Protein AF-A0A9E5R4P6-F1 (afdb_monomer_lite)

Foldseek 3Di:
DALLVLLVVLVVLVCLLVDPLPPDDPVCSVVSVVSNVVSVVVNVVSLVVNLVLQLVQEFEEEAEDPQRVLLQCLCCPVVVAAEDALLVLLLVLLVVDDCVLAAQDFDCQVVLVVSQVSVVVVCVVLVNDDFFGQHDDPVLGDRDHDSVSVSVSSVVSCCVGGFSLVSVSVRSSVCSVVCSVVVPRDSHHYYYHYDHDVVVSVSCQVRVCVSPVNYAYEYEDDDDPVQVPPPRHHYHNHSDSVSSVVNVVVSVVVVVD

Secondary structure (DSSP, 8-state):
--HHHHHHHHHHHHHHHS--TTSS-GGGHHHHHHHHHHHHHHHHHHHHHHHHHHHHTEEEEEEESTTHHHHHHHHHHHH--EEE-TTHHHHHHHHHS-HHHHBT-S-THHHHHHHHHHHHHHHHHTT----------GGG---B-SHHHHHHHHHHHHHHHT-THHHHHHHHHHHHHHHHHTT---S-EEEEEE-S-HHHHHHHHHHHTTT-S-EEEEEESS--HHHHTSTT-EEESS--HHHHHHHHHHHHHHTT-

Radius of gyration: 21.28 Å; chains: 1; bounding box: 52×52×60 Å

Structure (mmCIF, N/CA/C/O backbone):
data_AF-A0A9E5R4P6-F1
#
_entry.id   AF-A0A9E5R4P6-F1
#
loop_
_atom_site.group_PDB
_atom_site.id
_atom_site.type_symbol
_atom_site.label_atom_id
_atom_site.label_alt_id
_atom_site.label_comp_id
_atom_site.label_asym_id
_atom_site.label_entity_id
_atom_site.label_seq_id
_atom_site.pdbx_PDB_ins_code
_atom_site.Cartn_x
_atom_site.Cartn_y
_atom_site.Cartn_z
_atom_site.occupancy
_atom_site.B_iso_or_equiv
_atom_site.auth_seq_id
_atom_site.auth_comp_id
_atom_site.auth_asym_id
_atom_site.auth_atom_id
_atom_site.pdbx_PDB_model_num
ATOM 1 N N . MET A 1 1 ? 0.327 -12.902 -17.806 1.00 62.03 1 MET A N 1
ATOM 2 C CA . MET A 1 1 ? 1.582 -13.695 -17.800 1.00 62.03 1 MET A CA 1
ATOM 3 C C . MET A 1 1 ? 1.926 -14.027 -16.340 1.00 62.03 1 MET A C 1
ATOM 5 O O . MET A 1 1 ? 1.405 -13.337 -15.480 1.00 62.03 1 MET A O 1
ATOM 9 N N . SER A 1 2 ? 2.702 -15.065 -15.992 1.00 81.81 2 SER A N 1
ATOM 10 C CA . SER A 1 2 ? 3.045 -15.300 -14.567 1.00 81.81 2 SER A CA 1
ATOM 11 C C . SER A 1 2 ? 4.006 -14.218 -14.041 1.00 81.81 2 SER A C 1
ATOM 13 O O . SER A 1 2 ? 4.792 -13.688 -14.827 1.00 81.81 2 SER A O 1
ATOM 15 N N . LEU A 1 3 ? 3.998 -13.928 -12.727 1.00 85.88 3 LEU A N 1
ATOM 16 C CA . LEU A 1 3 ? 4.944 -12.990 -12.079 1.00 85.88 3 LEU A CA 1
ATOM 17 C C . LEU A 1 3 ? 6.397 -13.252 -12.506 1.00 85.88 3 LEU A C 1
ATOM 19 O O . LEU A 1 3 ? 7.119 -12.330 -12.873 1.00 85.88 3 LEU A O 1
ATOM 23 N N . GLN A 1 4 ? 6.790 -14.527 -12.539 1.00 90.75 4 GLN A N 1
ATOM 24 C CA . GLN A 1 4 ? 8.123 -14.968 -12.947 1.00 90.75 4 GLN A CA 1
ATOM 25 C C . GLN A 1 4 ? 8.483 -14.556 -14.382 1.00 90.75 4 GLN A C 1
ATOM 27 O O . GLN A 1 4 ? 9.595 -14.090 -14.627 1.00 90.75 4 GLN A O 1
ATOM 32 N N . ASN A 1 5 ? 7.552 -14.702 -15.326 1.00 91.88 5 ASN A N 1
ATOM 33 C CA . ASN A 1 5 ? 7.789 -14.362 -16.727 1.00 91.88 5 ASN A CA 1
ATOM 34 C C . ASN A 1 5 ? 7.888 -12.844 -16.920 1.00 91.88 5 ASN A C 1
ATOM 36 O O . ASN A 1 5 ? 8.785 -12.375 -17.619 1.00 91.88 5 ASN A O 1
ATOM 40 N N . VAL A 1 6 ? 7.011 -12.076 -16.261 1.00 92.81 6 VAL A N 1
ATOM 41 C CA . VAL A 1 6 ? 7.059 -10.606 -16.315 1.00 92.81 6 VAL A CA 1
ATOM 42 C C . VAL A 1 6 ? 8.363 -10.095 -15.704 1.00 92.81 6 VAL A C 1
ATOM 44 O O . VAL A 1 6 ? 9.028 -9.250 -16.297 1.00 92.81 6 VAL A O 1
ATOM 47 N N . LEU A 1 7 ? 8.789 -10.650 -14.565 1.00 93.69 7 LEU A N 1
ATOM 48 C CA . LEU A 1 7 ? 10.054 -10.292 -13.921 1.00 93.69 7 LEU A CA 1
ATOM 49 C C . LEU A 1 7 ? 11.270 -10.605 -14.805 1.00 93.69 7 LEU A C 1
ATOM 51 O O . LEU A 1 7 ? 12.195 -9.795 -14.892 1.00 93.69 7 LEU A O 1
ATOM 55 N N . ALA A 1 8 ? 11.284 -11.769 -15.461 1.00 94.38 8 ALA A N 1
ATOM 56 C CA . ALA A 1 8 ? 12.351 -12.135 -16.390 1.00 94.38 8 ALA A CA 1
ATOM 57 C C . ALA A 1 8 ? 12.447 -11.134 -17.553 1.00 94.38 8 ALA A C 1
ATOM 59 O O . ALA A 1 8 ? 13.543 -10.701 -17.913 1.00 94.38 8 ALA A O 1
ATOM 60 N N . GLU A 1 9 ? 11.303 -10.705 -18.083 1.00 94.50 9 GLU A N 1
ATOM 61 C CA . GLU A 1 9 ? 11.234 -9.721 -19.160 1.00 94.50 9 GLU A CA 1
ATOM 62 C C . GLU A 1 9 ? 11.667 -8.317 -18.699 1.00 94.50 9 GLU A C 1
ATOM 64 O O . GLU A 1 9 ? 12.433 -7.650 -19.397 1.00 94.50 9 GLU A O 1
ATOM 69 N N . ILE A 1 10 ? 11.275 -7.891 -17.490 1.00 94.19 10 ILE A N 1
ATOM 70 C CA . ILE A 1 10 ? 11.754 -6.642 -16.868 1.00 94.19 10 ILE A CA 1
ATOM 71 C C . ILE A 1 10 ? 13.283 -6.641 -16.795 1.00 94.19 10 ILE A C 1
ATOM 73 O O . ILE A 1 10 ? 13.921 -5.680 -17.225 1.00 94.19 10 ILE A O 1
ATOM 77 N N . LYS A 1 11 ? 13.887 -7.729 -16.306 1.00 94.56 11 LYS A N 1
ATOM 78 C CA . LYS A 1 11 ? 15.350 -7.859 -16.210 1.00 94.56 11 LYS A CA 1
ATOM 79 C C . LYS A 1 11 ? 16.034 -7.842 -17.571 1.00 94.56 11 LYS A C 1
ATOM 81 O O . LYS A 1 11 ? 17.109 -7.267 -17.695 1.00 94.56 11 LYS A O 1
ATOM 86 N N . ARG A 1 12 ? 15.415 -8.449 -18.587 1.00 95.81 12 ARG A N 1
ATOM 87 C CA . ARG A 1 12 ? 15.932 -8.458 -19.961 1.00 95.81 12 ARG A CA 1
ATOM 88 C C . ARG A 1 12 ? 15.971 -7.054 -20.566 1.00 95.81 12 ARG A C 1
ATOM 90 O O . ARG A 1 12 ? 16.886 -6.748 -21.322 1.00 95.81 12 ARG A O 1
ATOM 97 N N . ILE A 1 13 ? 14.984 -6.214 -20.250 1.00 94.38 13 ILE A N 1
ATOM 98 C CA . ILE A 1 13 ? 14.811 -4.886 -20.860 1.00 94.38 13 ILE A CA 1
ATOM 99 C C . ILE A 1 13 ? 15.531 -3.782 -20.087 1.00 94.38 13 ILE A C 1
ATOM 101 O O . ILE A 1 13 ? 16.003 -2.824 -20.701 1.00 94.38 13 ILE A O 1
ATOM 105 N N . LYS A 1 14 ? 15.654 -3.915 -18.761 1.00 93.56 14 LYS A N 1
ATOM 106 C CA . LYS A 1 14 ? 16.255 -2.906 -17.876 1.00 93.56 14 LYS A CA 1
ATOM 107 C C . LYS A 1 14 ? 17.607 -2.356 -18.379 1.00 93.56 14 LYS A C 1
ATOM 109 O O . LYS A 1 14 ? 17.714 -1.134 -18.454 1.00 93.56 14 LYS A O 1
ATOM 114 N N . PRO A 1 15 ? 18.575 -3.174 -18.849 1.00 94.00 15 PRO A N 1
ATOM 115 C CA . PRO A 1 15 ? 19.848 -2.659 -19.364 1.00 94.00 15 PRO A CA 1
ATOM 116 C C . PRO A 1 15 ? 19.706 -1.720 -20.570 1.00 94.00 15 PRO A C 1
ATOM 118 O O . PRO A 1 15 ? 20.486 -0.786 -20.718 1.00 94.00 15 PRO A O 1
ATOM 121 N N . PHE A 1 16 ? 18.704 -1.936 -21.428 1.00 92.06 16 PHE A N 1
ATOM 122 C CA . PHE A 1 16 ? 18.447 -1.077 -22.589 1.00 92.06 16 PHE A CA 1
ATOM 123 C C . PHE A 1 16 ? 17.726 0.217 -22.200 1.00 92.06 16 PHE A C 1
ATOM 125 O O . PHE A 1 16 ? 17.952 1.263 -22.805 1.00 92.06 16 PHE A O 1
ATOM 132 N N . ALA A 1 17 ? 16.875 0.172 -21.172 1.00 92.56 17 ALA A N 1
ATOM 133 C CA . ALA A 1 17 ? 16.257 1.374 -20.614 1.00 92.56 17 ALA A CA 1
ATOM 134 C C . ALA A 1 17 ? 17.291 2.271 -19.901 1.00 92.56 17 ALA A C 1
ATOM 136 O O . ALA A 1 17 ? 17.168 3.497 -19.919 1.00 92.56 17 ALA A O 1
ATOM 137 N N . GLU A 1 18 ? 18.327 1.663 -19.320 1.00 92.75 18 GLU A N 1
ATOM 138 C CA . GLU A 1 18 ? 19.425 2.335 -18.615 1.00 92.75 18 GLU A CA 1
ATOM 139 C C . GLU A 1 18 ? 20.627 2.657 -19.525 1.00 92.75 18 GLU A C 1
ATOM 141 O O . GLU A 1 18 ? 21.578 3.285 -19.066 1.00 92.75 18 GLU A O 1
ATOM 146 N N . GLU A 1 19 ? 20.572 2.302 -20.819 1.00 89.69 19 GLU A N 1
ATOM 147 C CA . GLU A 1 19 ? 21.656 2.513 -21.792 1.00 89.69 19 GLU A CA 1
ATOM 148 C C . GLU A 1 19 ? 22.129 3.982 -21.788 1.00 89.69 19 GLU A C 1
ATOM 150 O O . GLU A 1 19 ? 21.329 4.921 -21.939 1.00 89.69 19 GLU A O 1
ATOM 155 N N . ASP A 1 20 ? 23.439 4.201 -21.635 1.00 89.12 20 ASP A N 1
ATOM 156 C CA . ASP A 1 20 ? 24.044 5.508 -21.884 1.00 89.12 20 ASP A CA 1
ATOM 157 C C . ASP A 1 20 ? 24.169 5.717 -23.398 1.00 89.12 20 ASP A C 1
ATOM 159 O O . ASP A 1 20 ? 25.027 5.169 -24.089 1.00 89.12 20 ASP A O 1
ATOM 163 N N . VAL A 1 21 ? 23.268 6.531 -23.944 1.00 88.56 21 VAL A N 1
ATOM 164 C CA . VAL A 1 21 ? 23.209 6.794 -25.385 1.00 88.56 21 VAL A CA 1
ATOM 165 C C . VAL A 1 21 ? 24.417 7.590 -25.886 1.00 88.56 21 VAL A C 1
ATOM 167 O O . VAL A 1 21 ? 24.684 7.570 -27.091 1.00 88.56 21 VAL A O 1
ATOM 170 N N . ASN A 1 22 ? 25.152 8.260 -24.993 1.00 88.38 22 ASN A N 1
ATOM 171 C CA . ASN A 1 22 ? 26.322 9.065 -25.338 1.00 88.38 22 ASN A CA 1
ATOM 172 C C . ASN A 1 22 ? 27.617 8.242 -25.338 1.00 88.38 22 ASN A C 1
ATOM 174 O O . ASN A 1 22 ? 28.581 8.634 -25.995 1.00 88.38 22 ASN A O 1
ATOM 178 N N . SER A 1 23 ? 27.638 7.080 -24.680 1.00 82.75 23 SER A N 1
ATOM 179 C CA . SER A 1 23 ? 28.766 6.154 -24.735 1.00 82.75 23 SER A CA 1
ATOM 180 C C . SER A 1 23 ? 28.708 5.326 -26.027 1.00 82.75 23 SER A C 1
ATOM 182 O O . SER A 1 23 ? 28.150 4.230 -26.063 1.00 82.75 23 SER A O 1
ATOM 184 N N . GLY A 1 24 ? 29.227 5.859 -27.135 1.00 82.06 24 GLY A N 1
ATOM 185 C CA . GLY A 1 24 ? 29.389 5.094 -28.377 1.00 82.06 24 GLY A CA 1
ATOM 186 C C . GLY A 1 24 ? 29.466 5.940 -29.651 1.00 82.06 24 GLY A C 1
ATOM 187 O O . GLY A 1 24 ? 29.300 7.158 -29.594 1.00 82.06 24 GLY A O 1
ATOM 188 N N . PRO A 1 25 ? 29.666 5.302 -30.821 1.00 86.50 25 PRO A N 1
ATOM 189 C CA . PRO A 1 25 ? 29.815 5.999 -32.101 1.00 86.50 25 PRO A CA 1
ATOM 190 C C . PRO A 1 25 ? 28.592 6.863 -32.437 1.00 86.50 25 PRO A C 1
ATOM 192 O O . PRO A 1 25 ? 27.454 6.477 -32.133 1.00 86.50 25 PRO A O 1
ATOM 195 N N . VAL A 1 26 ? 28.808 8.026 -33.057 1.00 88.00 26 VAL A N 1
ATOM 196 C CA . VAL A 1 26 ? 27.741 8.989 -33.394 1.00 88.00 26 VAL A CA 1
ATOM 197 C C . VAL A 1 26 ? 26.768 8.393 -34.417 1.00 88.00 26 VAL A C 1
ATOM 199 O O . VAL A 1 26 ? 25.565 8.637 -34.345 1.00 88.00 26 VAL A O 1
ATOM 202 N N . GLU A 1 27 ? 27.256 7.521 -35.297 1.00 89.62 27 GLU A N 1
ATOM 203 C CA . GLU A 1 27 ? 26.505 6.854 -36.366 1.00 89.62 27 GLU A CA 1
ATOM 204 C C . GLU A 1 27 ? 25.349 6.000 -35.828 1.00 89.62 27 GLU A C 1
ATOM 206 O O . GLU A 1 27 ? 24.334 5.817 -36.496 1.00 89.62 27 GLU A O 1
ATOM 211 N N . THR A 1 28 ? 25.474 5.494 -34.599 1.00 88.62 28 THR A N 1
ATOM 212 C CA . THR A 1 28 ? 24.454 4.652 -33.958 1.00 88.62 28 THR A CA 1
ATOM 213 C C . THR A 1 28 ? 23.665 5.382 -32.868 1.00 88.62 28 THR A C 1
ATOM 215 O O . THR A 1 28 ? 22.784 4.782 -32.255 1.00 88.62 28 THR A O 1
ATOM 218 N N . LEU A 1 29 ? 23.901 6.685 -32.654 1.00 89.06 29 LEU A N 1
ATOM 219 C CA . LEU A 1 29 ? 23.249 7.485 -31.608 1.00 89.06 29 LEU A CA 1
ATOM 220 C C . LEU A 1 29 ? 21.718 7.460 -31.705 1.00 89.06 29 LEU A C 1
ATOM 222 O O . LEU A 1 29 ? 21.039 7.217 -30.708 1.00 89.06 29 LEU A O 1
ATOM 226 N N . ASN A 1 30 ? 21.164 7.682 -32.901 1.00 90.81 30 ASN A N 1
ATOM 227 C CA . ASN A 1 30 ? 19.711 7.690 -33.104 1.00 90.81 30 ASN A CA 1
ATOM 228 C C . ASN A 1 30 ? 19.093 6.308 -32.853 1.00 90.81 30 ASN A C 1
ATOM 230 O O . ASN A 1 30 ? 18.025 6.217 -32.250 1.00 90.81 30 ASN A O 1
ATOM 234 N N . ALA A 1 31 ? 19.790 5.235 -33.237 1.00 90.25 31 ALA A N 1
ATOM 235 C CA . ALA A 1 31 ? 19.356 3.873 -32.952 1.00 90.25 31 ALA A CA 1
ATOM 236 C C . ALA A 1 31 ? 19.376 3.581 -31.442 1.00 90.25 31 ALA A C 1
ATOM 238 O O . ALA A 1 31 ? 18.394 3.061 -30.916 1.00 90.25 31 ALA A O 1
ATOM 239 N N . ARG A 1 32 ? 20.442 3.975 -30.725 1.00 91.12 32 ARG A N 1
ATOM 240 C CA . ARG A 1 32 ? 20.526 3.853 -29.256 1.00 91.12 32 ARG A CA 1
ATOM 241 C C . ARG A 1 32 ? 19.404 4.621 -28.558 1.00 91.12 32 ARG A C 1
ATOM 243 O O . ARG A 1 32 ? 18.721 4.067 -27.704 1.00 91.12 32 ARG A O 1
ATOM 250 N N . ARG A 1 33 ? 19.148 5.870 -28.968 1.00 91.81 33 ARG A N 1
ATOM 251 C CA . ARG A 1 33 ? 18.030 6.680 -28.451 1.00 91.81 33 ARG A CA 1
ATOM 252 C C . ARG A 1 33 ? 16.681 6.004 -28.684 1.00 91.81 33 ARG A C 1
ATOM 254 O O . ARG A 1 33 ? 15.910 5.877 -27.740 1.00 91.81 33 ARG A O 1
ATOM 261 N N . GLY A 1 34 ? 16.428 5.523 -29.902 1.00 92.62 34 GLY A N 1
ATOM 262 C CA . GLY A 1 34 ? 15.199 4.800 -30.234 1.00 92.62 34 GLY A CA 1
ATOM 263 C C . GLY A 1 34 ? 14.996 3.559 -29.362 1.00 92.62 34 GLY A C 1
ATOM 264 O O . GLY A 1 34 ? 13.934 3.404 -28.759 1.00 92.62 34 GLY A O 1
ATOM 265 N N . ARG A 1 35 ? 16.033 2.722 -29.215 1.00 92.69 35 ARG A N 1
ATOM 266 C CA . ARG A 1 35 ? 15.994 1.539 -28.337 1.00 92.69 35 ARG A CA 1
ATOM 267 C C . ARG A 1 35 ? 15.737 1.903 -26.882 1.00 92.69 35 ARG A C 1
ATOM 269 O O . ARG A 1 35 ? 14.907 1.254 -26.249 1.00 92.69 35 ARG A O 1
ATOM 276 N N . LYS A 1 36 ? 16.405 2.935 -26.360 1.00 94.12 36 LYS A N 1
ATOM 277 C CA . LYS A 1 36 ? 16.208 3.407 -24.987 1.00 94.12 36 LYS A CA 1
ATOM 278 C C . LYS A 1 36 ? 14.774 3.867 -24.756 1.00 94.12 36 LYS A C 1
ATOM 280 O O . LYS A 1 36 ? 14.131 3.391 -23.827 1.00 94.12 36 LYS A O 1
ATOM 285 N N . THR A 1 37 ? 14.242 4.735 -25.618 1.00 93.75 37 THR A N 1
ATOM 286 C CA . THR A 1 37 ? 12.858 5.222 -25.506 1.00 93.75 37 THR A CA 1
ATOM 287 C C . THR A 1 37 ? 11.853 4.073 -25.579 1.00 93.75 37 THR A C 1
ATOM 289 O O . THR A 1 37 ? 10.971 3.982 -24.728 1.00 93.75 37 THR A O 1
ATOM 292 N N . GLN A 1 38 ? 12.020 3.149 -26.530 1.00 94.69 38 GLN A N 1
ATOM 293 C CA . GLN A 1 38 ? 11.165 1.965 -26.638 1.00 94.69 38 GLN A CA 1
ATOM 294 C C . GLN A 1 38 ? 11.246 1.084 -25.383 1.00 94.69 38 GLN A C 1
ATOM 296 O O . GLN A 1 38 ? 10.222 0.618 -24.887 1.00 94.69 38 GLN A O 1
ATOM 301 N N . SER A 1 39 ? 12.451 0.886 -24.847 1.00 94.75 39 SER A N 1
ATOM 302 C CA . SER A 1 39 ? 12.684 0.074 -23.650 1.00 94.75 39 SER A CA 1
ATOM 303 C C . SER A 1 39 ? 12.090 0.715 -22.399 1.00 94.75 39 SER A C 1
ATOM 305 O O . SER A 1 39 ? 11.538 -0.001 -21.573 1.00 94.75 39 SER A O 1
ATOM 307 N N . ILE A 1 40 ? 12.133 2.047 -22.270 1.00 94.69 40 ILE A N 1
ATOM 308 C CA . ILE A 1 40 ? 11.485 2.786 -21.175 1.00 94.69 40 ILE A CA 1
ATOM 309 C C . ILE A 1 40 ? 9.968 2.569 -21.205 1.00 94.69 40 ILE A C 1
ATOM 311 O O . ILE A 1 40 ? 9.381 2.215 -20.183 1.00 94.69 40 ILE A O 1
ATOM 315 N N . GLU A 1 41 ? 9.328 2.731 -22.364 1.00 94.69 41 GLU A N 1
ATOM 316 C CA . GLU A 1 41 ? 7.879 2.521 -22.493 1.00 94.69 41 GLU A CA 1
ATOM 317 C C . GLU A 1 41 ? 7.489 1.054 -22.265 1.00 94.69 41 GLU A C 1
ATOM 319 O O . GLU A 1 41 ? 6.507 0.756 -21.578 1.00 94.69 41 GLU A O 1
ATOM 324 N N . GLN A 1 42 ? 8.299 0.112 -22.757 1.00 95.31 42 GLN A N 1
ATOM 325 C CA . GLN A 1 42 ? 8.080 -1.309 -22.504 1.00 95.31 42 GLN A CA 1
ATOM 326 C C . GLN A 1 42 ? 8.254 -1.659 -21.018 1.00 95.31 42 GLN A C 1
ATOM 328 O O . GLN A 1 42 ? 7.450 -2.422 -20.480 1.00 95.31 42 GLN A O 1
ATOM 333 N N . LEU A 1 43 ? 9.245 -1.075 -20.336 1.00 94.50 43 LEU A N 1
ATOM 334 C CA . LEU A 1 43 ? 9.464 -1.251 -18.900 1.00 94.50 43 LEU A CA 1
ATOM 335 C C . LEU A 1 43 ? 8.272 -0.725 -18.093 1.00 94.50 43 LEU A C 1
ATOM 337 O O . LEU A 1 43 ? 7.811 -1.419 -17.191 1.00 94.50 43 LEU A O 1
ATOM 341 N N . LYS A 1 44 ? 7.727 0.452 -18.438 1.00 92.88 44 LYS A N 1
ATOM 342 C CA . LYS A 1 44 ? 6.510 0.993 -17.803 1.00 92.88 44 LYS A CA 1
ATOM 343 C C . LYS A 1 44 ? 5.339 0.019 -17.927 1.00 92.88 44 LYS A C 1
ATOM 345 O O . LYS A 1 44 ? 4.700 -0.302 -16.927 1.00 92.88 44 LYS A O 1
ATOM 350 N N . ARG A 1 45 ? 5.093 -0.510 -19.133 1.00 94.00 45 ARG A N 1
ATOM 351 C CA . ARG A 1 45 ? 4.034 -1.506 -19.368 1.00 94.00 45 ARG A CA 1
ATOM 352 C C . ARG A 1 45 ? 4.245 -2.772 -18.536 1.00 94.00 45 ARG A C 1
ATOM 354 O O . ARG A 1 45 ? 3.298 -3.271 -17.938 1.00 94.00 45 ARG A O 1
ATOM 361 N N . LEU A 1 46 ? 5.472 -3.286 -18.488 1.00 95.19 46 LEU A N 1
ATOM 362 C CA . LEU A 1 46 ? 5.790 -4.499 -17.734 1.00 95.19 46 LEU A CA 1
ATOM 363 C C . LEU A 1 46 ? 5.696 -4.292 -16.225 1.00 95.19 46 LEU A C 1
ATOM 365 O O . LEU A 1 46 ? 5.233 -5.192 -15.536 1.00 95.19 46 LEU A O 1
ATOM 369 N N . LYS A 1 47 ? 6.077 -3.120 -15.705 1.00 94.00 47 LYS A N 1
ATOM 370 C CA . LYS A 1 47 ? 5.875 -2.779 -14.290 1.00 94.00 47 LYS A CA 1
ATOM 371 C C . LYS A 1 47 ? 4.391 -2.748 -13.929 1.00 94.00 47 LYS A C 1
ATOM 373 O O . LYS A 1 47 ? 4.024 -3.320 -12.910 1.00 94.00 47 LYS A O 1
ATOM 378 N N . ARG A 1 48 ? 3.537 -2.176 -14.786 1.00 92.44 48 ARG A N 1
ATOM 379 C CA . ARG A 1 48 ? 2.074 -2.228 -14.610 1.00 92.44 48 ARG A CA 1
ATOM 380 C C . ARG A 1 48 ? 1.538 -3.658 -14.624 1.00 92.44 48 ARG A C 1
ATOM 382 O O . ARG A 1 48 ? 0.778 -4.040 -13.740 1.00 92.44 48 ARG A O 1
ATOM 389 N N . GLU A 1 49 ? 1.971 -4.481 -15.580 1.00 93.31 49 GLU A N 1
ATOM 390 C CA . GLU A 1 49 ? 1.577 -5.897 -15.619 1.00 93.31 49 GLU A CA 1
ATOM 391 C C . GLU A 1 49 ? 2.071 -6.649 -14.369 1.00 93.31 49 GLU A C 1
ATOM 393 O O . GLU A 1 49 ? 1.354 -7.470 -13.796 1.00 93.31 49 GLU A O 1
ATOM 398 N N . TYR A 1 50 ? 3.283 -6.352 -13.903 1.00 94.81 50 TYR A N 1
ATOM 399 C CA . TYR A 1 50 ? 3.838 -6.923 -12.681 1.00 94.81 50 TYR A CA 1
ATOM 400 C C . TYR A 1 50 ? 3.022 -6.507 -11.451 1.00 94.81 50 TYR A C 1
ATOM 402 O O . TYR A 1 50 ? 2.662 -7.371 -10.662 1.00 94.81 50 TYR A O 1
ATOM 410 N N . GLN A 1 51 ? 2.659 -5.227 -11.326 1.00 94.00 51 GLN A N 1
ATOM 411 C CA . GLN A 1 51 ? 1.795 -4.699 -10.264 1.00 94.00 51 GLN A CA 1
ATOM 412 C C . GLN A 1 51 ? 0.436 -5.405 -10.227 1.00 94.00 51 GLN A C 1
ATOM 414 O O . GLN A 1 51 ? -0.001 -5.832 -9.160 1.00 94.00 51 GLN A O 1
ATOM 419 N N . GLN A 1 52 ? -0.213 -5.580 -11.382 1.00 91.81 52 GLN A N 1
ATOM 420 C CA . GLN A 1 52 ? -1.496 -6.284 -11.479 1.00 91.81 52 GLN A CA 1
ATOM 421 C C . GLN A 1 52 ? -1.378 -7.743 -11.026 1.00 91.81 52 GLN A C 1
ATOM 423 O O . GLN A 1 52 ? -2.192 -8.216 -10.232 1.00 91.81 52 GLN A O 1
ATOM 428 N N . ASN A 1 53 ? -0.338 -8.453 -11.476 1.00 92.12 53 ASN A N 1
ATOM 429 C CA . ASN A 1 53 ? -0.103 -9.825 -11.026 1.00 92.12 53 ASN A CA 1
ATOM 430 C C . ASN A 1 53 ? 0.278 -9.886 -9.540 1.00 92.12 53 ASN A C 1
ATOM 432 O O . ASN A 1 53 ? -0.079 -10.848 -8.861 1.00 92.12 53 ASN A O 1
ATOM 436 N N . LEU A 1 54 ? 1.002 -8.888 -9.026 1.00 93.69 54 LEU A N 1
ATOM 437 C CA . LEU A 1 54 ? 1.354 -8.802 -7.613 1.00 93.69 54 LEU A CA 1
ATOM 438 C C . LEU A 1 54 ? 0.078 -8.668 -6.779 1.00 93.69 54 LEU A C 1
ATOM 440 O O . LEU A 1 54 ? -0.134 -9.496 -5.901 1.00 93.69 54 LEU A O 1
ATOM 444 N N . MET A 1 55 ? -0.807 -7.732 -7.148 1.00 92.56 55 MET A N 1
ATOM 445 C CA . MET A 1 55 ? -2.111 -7.506 -6.517 1.00 92.56 55 MET A CA 1
ATOM 446 C C . MET A 1 55 ? -2.967 -8.777 -6.456 1.00 92.56 55 MET A C 1
ATOM 448 O O . MET A 1 55 ? -3.456 -9.139 -5.390 1.00 92.56 55 MET A O 1
ATOM 452 N N . GLN A 1 56 ? -3.106 -9.498 -7.573 1.00 90.12 56 GLN A N 1
ATOM 453 C CA . GLN A 1 56 ? -3.899 -10.738 -7.631 1.00 90.12 56 GLN A CA 1
ATOM 454 C C . GLN A 1 56 ? -3.382 -11.838 -6.692 1.00 90.12 56 GLN A C 1
ATOM 456 O O . GLN A 1 56 ? -4.139 -12.704 -6.253 1.00 90.12 56 GLN A O 1
ATOM 461 N N . ASN A 1 57 ? -2.083 -11.824 -6.399 1.00 91.31 57 ASN A N 1
ATOM 462 C CA . ASN A 1 57 ? -1.426 -12.818 -5.558 1.00 91.31 57 ASN A CA 1
ATOM 463 C C . ASN A 1 57 ? -1.215 -12.335 -4.117 1.00 91.31 57 ASN A C 1
ATOM 465 O O . ASN A 1 57 ? -0.675 -13.082 -3.294 1.00 91.31 57 ASN A O 1
ATOM 469 N N . THR A 1 58 ? -1.652 -11.118 -3.796 1.00 95.06 58 THR A N 1
ATOM 470 C CA . THR A 1 58 ? -1.476 -10.520 -2.479 1.00 95.06 58 THR A CA 1
ATOM 471 C C . THR A 1 58 ? -2.320 -11.214 -1.415 1.00 95.06 58 THR A C 1
ATOM 473 O O . THR A 1 58 ? -3.474 -11.591 -1.631 1.00 95.06 58 THR A O 1
ATOM 476 N N . VAL A 1 59 ? -1.720 -11.350 -0.236 1.00 95.88 59 VAL A N 1
ATOM 477 C CA . VAL A 1 59 ? -2.396 -11.644 1.026 1.00 95.88 59 VAL A CA 1
ATOM 478 C C . VAL A 1 59 ? -2.164 -10.447 1.936 1.00 95.88 59 VAL A C 1
ATOM 480 O O . VAL A 1 59 ? -1.016 -10.153 2.269 1.00 95.88 59 VAL A O 1
ATOM 483 N N . PHE A 1 60 ? -3.229 -9.759 2.331 1.00 97.62 60 PHE A N 1
ATOM 484 C CA . PHE A 1 60 ? -3.118 -8.629 3.246 1.00 97.62 60 PHE A CA 1
ATOM 485 C C . PHE A 1 60 ? -3.158 -9.119 4.691 1.00 97.62 60 PHE A C 1
ATOM 487 O O . PHE A 1 60 ? -4.043 -9.878 5.081 1.00 97.62 60 PHE A O 1
ATOM 494 N N . ILE A 1 61 ? -2.195 -8.673 5.490 1.00 97.56 61 ILE A N 1
ATOM 495 C CA . ILE A 1 61 ? -2.111 -8.938 6.923 1.00 97.56 61 ILE A CA 1
ATOM 496 C C . ILE A 1 61 ? -2.197 -7.594 7.633 1.00 97.56 61 ILE A C 1
ATOM 498 O O . ILE A 1 61 ? -1.233 -6.832 7.665 1.00 97.56 61 ILE A O 1
ATOM 502 N N . ILE A 1 62 ? -3.355 -7.285 8.196 1.00 97.44 62 ILE A N 1
ATOM 503 C CA . ILE A 1 62 ? -3.568 -6.060 8.960 1.00 97.44 62 ILE A CA 1
ATOM 504 C C . ILE A 1 62 ? -3.016 -6.298 10.363 1.00 97.44 62 ILE A C 1
ATOM 506 O O . ILE A 1 62 ? -3.530 -7.139 11.096 1.00 97.44 62 ILE A O 1
ATOM 510 N N . SER A 1 63 ? -1.957 -5.584 10.731 1.00 96.44 63 SER A N 1
ATOM 511 C CA . SER A 1 63 ? -1.325 -5.672 12.048 1.00 96.44 63 SER A CA 1
ATOM 512 C C . SER A 1 63 ? -1.750 -4.486 12.907 1.00 96.44 63 SER A C 1
ATOM 514 O O . SER A 1 63 ? -1.565 -3.330 12.525 1.00 96.44 63 SER A O 1
ATOM 516 N N . THR A 1 64 ? -2.319 -4.760 14.079 1.00 95.88 64 THR A N 1
ATOM 517 C CA . THR A 1 64 ? -2.782 -3.726 15.011 1.00 95.88 64 THR A CA 1
ATOM 518 C C . THR A 1 64 ? -2.527 -4.108 16.474 1.00 95.88 64 THR A C 1
ATOM 520 O O . THR A 1 64 ? -2.050 -5.203 16.781 1.00 95.88 64 THR A O 1
ATOM 523 N N . GLY A 1 65 ? -2.816 -3.186 17.392 1.00 93.44 65 GLY A N 1
ATOM 524 C CA . GLY A 1 65 ? -2.497 -3.291 18.815 1.00 93.44 65 GLY A CA 1
ATOM 525 C C . GLY A 1 65 ? -1.141 -2.683 19.183 1.00 93.44 65 GLY A C 1
ATOM 526 O O . GLY A 1 65 ? -0.442 -2.083 18.359 1.00 93.44 65 GLY A O 1
ATOM 527 N N . SER A 1 66 ? -0.774 -2.797 20.461 1.00 93.94 66 SER A N 1
ATOM 528 C CA . SER A 1 66 ? 0.457 -2.198 20.995 1.00 93.94 66 SER A CA 1
ATOM 529 C C . SER A 1 66 ? 1.740 -2.863 20.491 1.00 93.94 66 SER A C 1
ATOM 531 O O . SER A 1 66 ? 2.783 -2.225 20.508 1.00 93.94 66 SER A O 1
ATOM 533 N N . GLY A 1 67 ? 1.679 -4.132 20.074 1.00 93.62 67 GLY A N 1
ATOM 534 C CA . GLY A 1 67 ? 2.826 -4.895 19.563 1.00 93.62 67 GLY A CA 1
ATOM 535 C C . GLY A 1 67 ? 2.915 -4.941 18.034 1.00 93.62 67 GLY A C 1
ATOM 536 O O . GLY A 1 67 ? 3.657 -5.754 17.489 1.00 93.62 67 GLY A O 1
ATOM 537 N N . ARG A 1 68 ? 2.132 -4.121 17.320 1.00 94.56 68 ARG A N 1
ATOM 538 C CA . ARG A 1 68 ? 2.038 -4.158 15.849 1.00 94.56 68 ARG A CA 1
ATOM 539 C C . ARG A 1 68 ? 3.362 -3.871 15.135 1.00 94.56 68 ARG A C 1
ATOM 541 O O . ARG A 1 68 ? 3.630 -4.471 14.094 1.00 94.56 68 ARG A O 1
ATOM 548 N N . ASP A 1 69 ? 4.179 -2.974 15.687 1.00 95.88 69 ASP A N 1
ATOM 549 C CA . ASP A 1 69 ? 5.428 -2.533 15.060 1.00 95.88 69 ASP A CA 1
ATOM 550 C C . ASP A 1 69 ? 6.492 -3.625 15.200 1.00 95.88 69 ASP A C 1
ATOM 552 O O . ASP A 1 69 ? 7.166 -3.963 14.230 1.00 95.88 69 ASP A O 1
ATOM 556 N N . GLU A 1 70 ? 6.556 -4.269 16.370 1.00 95.94 70 GLU A N 1
ATOM 557 C CA . GLU A 1 70 ? 7.387 -5.454 16.596 1.00 95.94 70 GLU A CA 1
ATOM 558 C C . GLU A 1 70 ? 6.939 -6.627 15.717 1.00 95.94 70 GLU A C 1
ATOM 560 O O . GLU A 1 70 ? 7.778 -7.287 15.111 1.00 95.94 70 GLU A O 1
ATOM 565 N N . PHE A 1 71 ? 5.627 -6.859 15.578 1.00 96.38 71 PHE A N 1
ATOM 566 C CA . PHE A 1 71 ? 5.105 -7.886 14.671 1.00 96.38 71 PHE A CA 1
ATOM 567 C C . PHE A 1 71 ? 5.538 -7.618 13.231 1.00 96.38 71 PHE A C 1
ATOM 569 O O . PHE A 1 71 ? 6.035 -8.517 12.559 1.00 96.38 71 PHE A O 1
ATOM 576 N N . THR A 1 72 ? 5.373 -6.376 12.768 1.00 96.31 72 THR A N 1
ATOM 577 C CA . THR A 1 72 ? 5.735 -5.969 11.406 1.00 96.31 72 THR A CA 1
ATOM 578 C C . THR A 1 72 ? 7.225 -6.162 11.170 1.00 96.31 72 THR A C 1
ATOM 580 O O . THR A 1 72 ? 7.606 -6.731 10.152 1.00 96.31 72 THR A O 1
ATOM 583 N N . LYS A 1 73 ? 8.059 -5.761 12.133 1.00 96.81 73 LYS A N 1
ATOM 584 C CA . LYS A 1 73 ? 9.507 -5.956 12.088 1.00 96.81 73 LYS A CA 1
ATOM 585 C C . LYS A 1 73 ? 9.886 -7.438 12.017 1.00 96.81 73 LYS A C 1
ATOM 587 O O . LYS A 1 73 ? 10.607 -7.835 11.111 1.00 96.81 73 LYS A O 1
ATOM 592 N N . THR A 1 74 ? 9.370 -8.269 12.923 1.00 96.00 74 THR A N 1
ATOM 593 C CA . THR A 1 74 ? 9.656 -9.712 12.927 1.00 96.00 74 THR A CA 1
ATOM 594 C C . THR A 1 74 ? 9.169 -10.366 11.626 1.00 96.00 74 THR A C 1
ATOM 596 O O . THR A 1 74 ? 9.883 -11.168 11.032 1.00 96.00 74 THR A O 1
ATOM 599 N N . ALA A 1 75 ? 7.984 -10.001 11.127 1.00 95.06 75 ALA A N 1
ATOM 600 C CA . ALA A 1 75 ? 7.446 -10.502 9.863 1.00 95.06 75 ALA A CA 1
ATOM 601 C C . ALA A 1 75 ? 8.346 -10.169 8.658 1.00 95.06 75 ALA A C 1
ATOM 603 O O . ALA A 1 75 ? 8.573 -11.030 7.804 1.00 95.06 75 ALA A O 1
ATOM 604 N N . THR A 1 76 ? 8.871 -8.945 8.572 1.00 95.00 76 THR A N 1
ATOM 605 C CA . THR A 1 76 ? 9.711 -8.527 7.441 1.00 95.00 76 THR A CA 1
ATOM 606 C C . THR A 1 76 ? 11.147 -9.034 7.541 1.00 95.00 76 THR A C 1
ATOM 608 O O . THR A 1 76 ? 11.679 -9.516 6.542 1.00 95.00 76 THR A O 1
ATOM 611 N N . GLU A 1 77 ? 11.769 -8.968 8.720 1.00 95.25 77 GLU A N 1
ATOM 612 C CA . GLU A 1 77 ? 13.179 -9.328 8.922 1.00 95.25 77 GLU A CA 1
ATOM 613 C C . GLU A 1 77 ? 13.396 -10.847 8.975 1.00 95.25 77 GLU A C 1
ATOM 615 O O . GLU A 1 77 ? 14.309 -11.357 8.328 1.00 95.25 77 GLU A O 1
ATOM 620 N N . GLU A 1 78 ? 12.545 -11.589 9.691 1.00 94.69 78 GLU A N 1
ATOM 621 C CA . GLU A 1 78 ? 12.743 -13.032 9.913 1.00 94.69 78 GLU A CA 1
ATOM 622 C C . GLU A 1 78 ? 12.044 -13.903 8.865 1.00 94.69 78 GLU A C 1
ATOM 624 O O . GLU A 1 78 ? 12.493 -15.014 8.578 1.00 94.69 78 GLU A O 1
ATOM 629 N N . PHE A 1 79 ? 10.935 -13.417 8.300 1.00 93.88 79 PHE A N 1
ATOM 630 C CA . PHE A 1 79 ? 10.097 -14.187 7.374 1.00 93.88 79 PHE A CA 1
ATOM 631 C C . PHE A 1 79 ? 10.027 -13.587 5.965 1.00 93.88 79 PHE A C 1
ATOM 633 O O . PHE A 1 79 ? 9.391 -14.171 5.088 1.00 93.88 79 PHE A O 1
ATOM 640 N N . GLY A 1 80 ? 10.694 -12.454 5.723 1.00 92.19 80 GLY A N 1
ATOM 641 C CA . GLY A 1 80 ? 10.817 -11.858 4.392 1.00 92.19 80 GLY A CA 1
ATOM 642 C C . GLY A 1 80 ? 9.523 -11.261 3.837 1.00 92.19 80 GLY A C 1
ATOM 643 O O . GLY A 1 80 ? 9.434 -11.044 2.628 1.00 92.19 80 GLY A O 1
ATOM 644 N N . LEU A 1 81 ? 8.522 -10.998 4.686 1.00 95.62 81 LEU A N 1
ATOM 645 C CA . LEU A 1 81 ? 7.275 -10.361 4.262 1.00 95.62 81 LEU A CA 1
ATOM 646 C C . LEU A 1 81 ? 7.530 -8.933 3.764 1.00 95.62 81 LEU A C 1
ATOM 648 O O . LEU A 1 81 ? 8.491 -8.266 4.157 1.00 95.62 81 LEU A O 1
ATOM 652 N N . PHE A 1 82 ? 6.636 -8.448 2.907 1.00 97.06 82 PHE A N 1
ATOM 653 C CA . PHE A 1 82 ? 6.583 -7.029 2.580 1.00 97.06 82 PHE A CA 1
ATOM 654 C C . PHE A 1 82 ? 5.774 -6.288 3.642 1.00 97.06 82 PHE A C 1
ATOM 656 O O . PHE A 1 82 ? 4.857 -6.851 4.240 1.00 97.06 82 PHE A O 1
ATOM 663 N N . SER A 1 83 ? 6.083 -5.015 3.856 1.00 97.06 83 SER A N 1
ATOM 664 C CA . SER A 1 83 ? 5.276 -4.131 4.690 1.00 97.06 83 SER A CA 1
ATOM 665 C C . SER A 1 83 ? 5.055 -2.807 3.984 1.00 97.06 83 SER A C 1
ATOM 667 O O . SER A 1 83 ? 5.934 -2.311 3.282 1.00 97.06 83 SER A O 1
ATOM 669 N N . ALA A 1 84 ? 3.873 -2.240 4.176 1.00 96.75 84 ALA A N 1
ATOM 670 C CA . ALA A 1 84 ? 3.535 -0.916 3.689 1.00 96.75 84 ALA A CA 1
ATOM 671 C C . ALA A 1 84 ? 2.763 -0.158 4.767 1.00 96.75 84 ALA A C 1
ATOM 673 O O . ALA A 1 84 ? 2.042 -0.752 5.571 1.00 96.75 84 ALA A O 1
ATOM 674 N N . ASP A 1 85 ? 2.927 1.161 4.770 1.00 94.50 85 ASP A N 1
ATOM 675 C CA . ASP A 1 85 ? 2.155 2.052 5.626 1.00 94.50 85 ASP A CA 1
ATOM 676 C C . ASP A 1 85 ? 0.785 2.328 4.974 1.00 94.50 85 ASP A C 1
ATOM 678 O O . ASP A 1 85 ? 0.735 2.967 3.917 1.00 94.50 85 ASP A O 1
ATOM 682 N N . PRO A 1 86 ? -0.333 1.861 5.560 1.00 94.50 86 PRO A N 1
ATOM 683 C CA . PRO A 1 86 ? -1.661 2.121 5.016 1.00 94.50 86 PRO A CA 1
ATOM 684 C C . PRO A 1 86 ? -2.076 3.598 5.133 1.00 94.50 86 PRO A C 1
ATOM 686 O O . PRO A 1 86 ? -2.937 4.042 4.372 1.00 94.50 86 PRO A O 1
ATOM 689 N N . ASP A 1 87 ? -1.463 4.386 6.025 1.00 94.75 87 ASP A N 1
ATOM 690 C CA . ASP A 1 87 ? -1.734 5.821 6.162 1.00 94.75 87 ASP A CA 1
ATOM 691 C C . ASP A 1 87 ? -0.966 6.675 5.124 1.00 94.75 87 ASP A C 1
ATOM 693 O O . ASP A 1 87 ? -1.242 7.873 4.960 1.00 94.75 87 ASP A O 1
ATOM 697 N N . ALA A 1 88 ? -0.052 6.068 4.351 1.00 94.62 88 ALA A N 1
ATOM 698 C CA . ALA A 1 88 ? 0.734 6.753 3.323 1.00 94.62 88 ALA A CA 1
ATOM 699 C C . ALA A 1 88 ? -0.141 7.385 2.230 1.00 94.62 88 ALA A C 1
ATOM 701 O O . ALA A 1 88 ? 0.180 8.466 1.740 1.00 94.62 88 ALA A O 1
ATOM 702 N N . PHE A 1 89 ? -1.262 6.747 1.879 1.00 95.75 89 PHE A N 1
ATOM 703 C CA . PHE A 1 89 ? -2.206 7.276 0.894 1.00 95.75 89 PHE A CA 1
ATOM 704 C C . PHE A 1 89 ? -2.785 8.632 1.330 1.00 95.75 89 PHE A C 1
ATOM 706 O O . PHE A 1 89 ? -2.718 9.612 0.586 1.00 95.75 89 PHE A O 1
ATOM 713 N N . TYR A 1 90 ? -3.309 8.716 2.557 1.00 95.69 90 TYR A N 1
ATOM 714 C CA . TYR A 1 90 ? -3.900 9.954 3.077 1.00 95.69 90 TYR A CA 1
ATOM 715 C C . TYR A 1 90 ? -2.843 11.028 3.289 1.00 95.69 90 TYR A C 1
ATOM 717 O O . TYR A 1 90 ? -3.080 12.196 2.995 1.00 95.69 90 TYR A O 1
ATOM 725 N N . SER A 1 91 ? -1.667 10.621 3.766 1.00 94.56 91 SER A N 1
ATOM 726 C CA . SER A 1 91 ? -0.540 11.523 3.986 1.00 94.56 91 SER A CA 1
ATOM 727 C C . SER A 1 91 ? -0.033 12.131 2.676 1.00 94.56 91 SER A C 1
ATOM 729 O O . SER A 1 91 ? 0.315 13.309 2.647 1.00 94.56 91 SER A O 1
ATOM 731 N N . ASP A 1 92 ? -0.002 11.358 1.587 1.00 94.94 92 ASP A N 1
ATOM 732 C CA . ASP A 1 92 ? 0.348 11.851 0.252 1.00 94.94 92 ASP A CA 1
ATOM 733 C C . ASP A 1 92 ? -0.678 12.874 -0.255 1.00 94.94 92 ASP A C 1
ATOM 735 O O . ASP A 1 92 ? -0.302 13.967 -0.674 1.00 94.94 92 ASP A O 1
ATOM 739 N N . LEU A 1 93 ? -1.977 12.579 -0.134 1.00 94.50 93 LEU A N 1
ATOM 740 C CA . LEU A 1 93 ? -3.033 13.523 -0.517 1.00 94.50 93 LEU A CA 1
ATOM 741 C C . LEU A 1 93 ? -3.003 14.810 0.311 1.00 94.50 93 LEU A C 1
ATOM 743 O O . LEU A 1 93 ? -3.112 15.901 -0.248 1.00 94.50 93 LEU A O 1
ATOM 747 N N . ALA A 1 94 ? -2.819 14.699 1.628 1.00 93.25 94 ALA A N 1
ATOM 748 C CA . ALA A 1 94 ? -2.740 15.853 2.515 1.00 93.25 94 ALA A CA 1
ATOM 749 C C . ALA A 1 94 ? -1.578 16.783 2.129 1.00 93.25 94 ALA A C 1
ATOM 751 O O . ALA A 1 94 ? -1.759 17.996 2.085 1.00 93.25 94 ALA A O 1
ATOM 752 N N . LYS A 1 95 ? -0.414 16.221 1.768 1.00 94.25 95 LYS A N 1
ATOM 753 C CA . LYS A 1 95 ? 0.776 16.983 1.346 1.00 94.25 95 LYS A CA 1
ATOM 754 C C . LYS A 1 95 ? 0.591 17.752 0.038 1.00 94.25 95 LYS A C 1
ATOM 756 O O . LYS A 1 95 ? 1.286 18.744 -0.173 1.00 94.25 95 LYS A O 1
ATOM 761 N N . ARG A 1 96 ? -0.314 17.313 -0.843 1.00 94.06 96 ARG A N 1
ATOM 762 C CA . ARG A 1 96 ? -0.608 18.006 -2.112 1.00 94.06 96 ARG A CA 1
ATOM 763 C C . ARG A 1 96 ? -1.405 19.295 -1.901 1.00 94.06 96 ARG A C 1
ATOM 765 O O . ARG A 1 96 ? -1.372 20.170 -2.760 1.00 94.06 96 ARG A O 1
ATOM 772 N N . VAL A 1 97 ? -2.083 19.439 -0.759 1.00 91.06 97 VAL A N 1
ATOM 773 C CA . VAL A 1 97 ? -2.895 20.616 -0.429 1.00 91.06 97 VAL A CA 1
ATOM 774 C C . VAL A 1 97 ? -2.085 21.591 0.438 1.00 91.06 97 VAL A C 1
ATOM 776 O O . VAL A 1 97 ? -1.678 21.237 1.542 1.00 91.06 97 VAL A O 1
ATOM 779 N N . PRO A 1 98 ? -1.881 22.848 0.004 1.00 89.25 98 PRO A N 1
ATOM 780 C CA . PRO A 1 98 ? -1.189 23.847 0.816 1.00 89.25 98 PRO A CA 1
ATOM 781 C C . PRO A 1 98 ? -1.891 24.141 2.154 1.00 89.25 98 PRO A C 1
ATOM 783 O O . PRO A 1 98 ? -3.096 24.400 2.178 1.00 89.25 98 PRO A O 1
ATOM 786 N N . GLU A 1 99 ? -1.128 24.219 3.256 1.00 90.19 99 GLU A N 1
ATOM 787 C CA . GLU A 1 99 ? -1.654 24.519 4.606 1.00 90.19 99 GLU A CA 1
ATOM 788 C C . GLU A 1 99 ? -2.489 25.805 4.663 1.00 90.19 99 GLU A C 1
ATOM 790 O O . GLU A 1 99 ? -3.483 25.881 5.386 1.00 90.19 99 GLU A O 1
ATOM 795 N N . SER A 1 100 ? -2.123 26.814 3.868 1.00 87.50 100 SER A N 1
ATOM 796 C CA . SER A 1 100 ? -2.827 28.100 3.787 1.00 87.50 100 SER A CA 1
ATOM 797 C C . SER A 1 100 ? -4.277 27.980 3.312 1.00 87.50 100 SER A C 1
ATOM 799 O O . SER A 1 100 ? -5.055 28.929 3.460 1.00 87.50 100 SER A O 1
ATOM 801 N N . LEU A 1 101 ? -4.664 26.840 2.732 1.00 85.25 101 LEU A N 1
ATOM 802 C CA . LEU A 1 101 ? -6.028 26.593 2.289 1.00 85.25 101 LEU A CA 1
ATOM 803 C C . LEU A 1 101 ? -6.942 26.149 3.430 1.00 85.25 101 LEU A C 1
ATOM 805 O O . LEU A 1 101 ? -8.087 26.592 3.420 1.00 85.25 101 LEU A O 1
ATOM 809 N N . TYR A 1 102 ? -6.457 25.371 4.408 1.00 86.00 102 TYR A N 1
ATOM 810 C CA . TYR A 1 102 ? -7.284 24.804 5.489 1.00 86.00 102 TYR A CA 1
ATOM 811 C C . TYR A 1 102 ? -6.995 25.350 6.887 1.00 86.00 102 TYR A C 1
ATOM 813 O O . TYR A 1 102 ? -7.903 25.401 7.715 1.00 86.00 102 TYR A O 1
ATOM 821 N N . LYS A 1 103 ? -5.756 25.751 7.176 1.00 86.62 103 LYS A N 1
ATOM 822 C CA . LYS A 1 103 ? -5.334 26.058 8.543 1.00 86.62 103 LYS A CA 1
ATOM 823 C C . LYS A 1 103 ? -6.055 27.289 9.093 1.00 86.62 103 LYS A C 1
ATOM 825 O O . LYS A 1 103 ? -5.970 28.373 8.517 1.00 86.62 103 LYS A O 1
ATOM 830 N N . GLY A 1 104 ? -6.756 27.115 10.211 1.00 74.12 104 GLY A N 1
ATOM 831 C CA . GLY A 1 104 ? -7.482 28.171 10.916 1.00 74.12 104 GLY A CA 1
ATOM 832 C C . GLY A 1 104 ? -8.748 28.670 10.211 1.00 74.12 104 GLY A C 1
ATOM 833 O O . GLY A 1 104 ? -9.309 29.670 10.652 1.00 74.12 104 GLY A O 1
ATOM 834 N N . LYS A 1 105 ? -9.205 28.009 9.137 1.00 73.88 105 LYS A N 1
ATOM 835 C CA . LYS A 1 105 ? -10.420 28.402 8.408 1.00 73.88 105 LYS A CA 1
ATOM 836 C C . LYS A 1 105 ? -11.624 27.556 8.814 1.00 73.88 105 LYS A C 1
ATOM 838 O O . LYS A 1 105 ? -11.516 26.342 8.981 1.00 73.88 105 LYS A O 1
ATOM 843 N N . GLU A 1 106 ? -12.780 28.205 8.921 1.00 61.22 106 GLU A N 1
ATOM 844 C CA . GLU A 1 106 ? -14.087 27.550 9.007 1.00 61.22 106 GLU A CA 1
ATOM 845 C C . GLU A 1 106 ? -14.658 27.348 7.594 1.00 61.22 106 GLU A C 1
ATOM 847 O O . GLU A 1 106 ? -14.484 28.198 6.722 1.00 61.22 106 GLU A O 1
ATOM 852 N N . GLY A 1 107 ? -15.331 26.219 7.348 1.00 63.50 107 GLY A N 1
ATOM 853 C CA . GLY A 1 107 ? -15.933 25.922 6.042 1.00 63.50 107 GLY A CA 1
ATOM 854 C C . GLY A 1 107 ? -14.931 25.386 5.015 1.00 63.50 107 GLY A C 1
ATOM 855 O O . GLY A 1 107 ? -14.548 26.060 4.065 1.00 63.50 107 GLY A O 1
ATOM 856 N N . VAL A 1 108 ? -14.534 24.122 5.168 1.00 67.56 108 VAL A N 1
ATOM 857 C CA . VAL A 1 108 ? -13.605 23.424 4.259 1.00 67.56 108 VAL A CA 1
ATOM 858 C C . VAL A 1 108 ? -14.243 22.932 2.949 1.00 67.56 108 VAL A C 1
ATOM 860 O O . VAL A 1 108 ? -13.647 22.120 2.248 1.00 67.56 108 VAL A O 1
ATOM 863 N N . SER A 1 109 ? -15.423 23.433 2.561 1.00 74.06 109 SER A N 1
ATOM 864 C CA . SER A 1 109 ? -16.124 22.998 1.338 1.00 74.06 109 SER A CA 1
ATOM 865 C C . SER A 1 109 ? -15.264 23.161 0.084 1.00 74.06 109 SER A C 1
ATOM 867 O O . SER A 1 109 ? -15.104 22.220 -0.687 1.00 74.06 109 SER A O 1
ATOM 869 N N . ASN A 1 110 ? -14.620 24.320 -0.071 1.00 79.38 110 ASN A N 1
ATOM 870 C CA . ASN A 1 110 ? -13.787 24.625 -1.240 1.00 79.38 110 ASN A CA 1
ATOM 871 C C . ASN A 1 110 ? -12.525 23.748 -1.293 1.00 79.38 110 ASN A C 1
ATOM 873 O O . ASN A 1 110 ? -11.926 23.560 -2.347 1.00 79.38 110 ASN A O 1
ATOM 877 N N . ILE A 1 111 ? -12.115 23.190 -0.152 1.00 85.75 111 ILE A N 1
ATOM 878 C CA . ILE A 1 111 ? -10.951 22.308 -0.060 1.00 85.75 111 ILE A CA 1
ATOM 879 C C . ILE A 1 111 ? -11.294 20.920 -0.578 1.00 85.75 111 ILE A C 1
ATOM 881 O O . ILE A 1 111 ? -10.429 20.273 -1.153 1.00 85.75 111 ILE A O 1
ATOM 885 N N . PHE A 1 112 ? -12.547 20.480 -0.447 1.00 87.56 112 PHE A N 1
ATOM 886 C CA . PHE A 1 112 ? -12.989 19.208 -1.014 1.00 87.56 112 PHE A CA 1
ATOM 887 C C . PHE A 1 112 ? -12.950 19.216 -2.547 1.00 87.56 112 PHE A C 1
ATOM 889 O O . PHE A 1 112 ? -12.650 18.183 -3.133 1.00 87.56 112 PHE A O 1
ATOM 896 N N . GLU A 1 113 ? -13.158 20.364 -3.200 1.00 85.00 113 GLU A N 1
ATOM 897 C CA . GLU A 1 113 ? -12.967 20.485 -4.654 1.00 85.00 113 GLU A CA 1
ATOM 898 C C . GLU A 1 113 ? -11.493 20.325 -5.051 1.00 85.00 113 GLU A C 1
ATOM 900 O O . GLU A 1 113 ? -11.172 19.581 -5.977 1.00 85.00 113 GLU A O 1
ATOM 905 N N . VAL A 1 114 ? -10.584 20.992 -4.331 1.00 89.06 114 VAL A N 1
ATOM 906 C CA . VAL A 1 114 ? -9.131 20.886 -4.560 1.00 89.06 114 VAL A CA 1
ATOM 907 C C . VAL A 1 114 ? -8.643 19.464 -4.281 1.00 89.06 114 VAL A C 1
ATOM 909 O O . VAL A 1 114 ? -7.934 18.871 -5.091 1.00 89.06 114 VAL A O 1
ATOM 912 N N . LEU A 1 115 ? -9.074 18.892 -3.158 1.00 91.19 115 LEU A N 1
ATOM 913 C CA . LEU A 1 115 ? -8.790 17.517 -2.773 1.00 91.19 115 LEU A CA 1
ATOM 914 C C . LEU A 1 115 ? -9.347 16.527 -3.796 1.00 91.19 115 LEU A C 1
ATOM 916 O O . LEU A 1 115 ? -8.666 15.561 -4.107 1.00 91.19 115 LEU A O 1
ATOM 920 N N . GLY A 1 116 ? -10.536 16.775 -4.350 1.00 91.75 116 GLY A N 1
ATOM 921 C CA . GLY A 1 116 ? -11.136 15.951 -5.397 1.00 91.75 116 GLY A CA 1
ATOM 922 C C . GLY A 1 116 ? -10.274 15.870 -6.658 1.00 91.75 116 GLY A C 1
ATOM 923 O O . GLY A 1 116 ? -10.127 14.786 -7.211 1.00 91.75 116 GLY A O 1
ATOM 924 N N . ARG A 1 117 ? -9.631 16.975 -7.062 1.00 92.31 117 ARG A N 1
ATOM 925 C CA . ARG A 1 117 ? -8.680 16.986 -8.192 1.00 92.31 117 ARG A CA 1
ATOM 926 C C . ARG A 1 117 ? -7.404 16.212 -7.875 1.00 92.31 117 ARG A C 1
ATOM 928 O O . ARG A 1 117 ? -6.981 15.377 -8.659 1.00 92.31 117 ARG A O 1
ATOM 935 N N . HIS A 1 118 ? -6.818 16.431 -6.698 1.00 94.69 118 HIS A N 1
ATOM 936 C CA . HIS A 1 118 ? -5.633 15.668 -6.288 1.00 94.69 118 HIS A CA 1
ATOM 937 C C . HIS A 1 118 ? -5.923 14.181 -6.094 1.00 94.69 118 HIS A C 1
ATOM 939 O O . HIS A 1 118 ? -5.051 13.350 -6.332 1.00 94.69 118 HIS A O 1
ATOM 945 N N . LEU A 1 119 ? -7.140 13.850 -5.665 1.00 94.94 119 LEU A N 1
ATOM 946 C CA . LEU A 1 119 ? -7.634 12.488 -5.597 1.00 94.94 119 LEU A CA 1
ATOM 947 C C . LEU A 1 119 ? -7.753 11.885 -6.998 1.00 94.94 119 LEU A C 1
ATOM 949 O O . LEU A 1 119 ? -7.340 10.750 -7.174 1.00 94.94 119 LEU A O 1
ATOM 953 N N . GLU A 1 120 ? -8.258 12.623 -7.985 1.00 94.25 120 GLU A N 1
ATOM 954 C CA . GLU A 1 120 ? -8.319 12.173 -9.382 1.00 94.25 120 GLU A CA 1
ATOM 955 C C . GLU A 1 120 ? -6.932 11.874 -9.951 1.00 94.25 120 GLU A C 1
ATOM 957 O O . GLU A 1 120 ? -6.697 10.755 -10.411 1.00 94.25 120 GLU A O 1
ATOM 962 N N . ASP A 1 121 ? -5.985 12.804 -9.803 1.00 94.38 121 ASP A N 1
ATOM 963 C CA . ASP A 1 121 ? -4.584 12.575 -10.175 1.00 94.38 121 ASP A CA 1
ATOM 964 C C . ASP A 1 121 ? -4.043 11.311 -9.488 1.00 94.38 121 ASP A C 1
ATOM 966 O O . ASP A 1 121 ? -3.386 10.471 -10.106 1.00 94.38 121 ASP A O 1
ATOM 970 N N . LYS A 1 122 ? -4.365 11.140 -8.200 1.00 94.94 122 LYS A N 1
ATOM 971 C CA . LYS A 1 122 ? -3.915 9.994 -7.414 1.00 94.94 122 LYS A CA 1
ATOM 972 C C . LYS A 1 122 ? -4.536 8.675 -7.869 1.00 94.94 122 LYS A C 1
ATOM 974 O O . LYS A 1 122 ? -3.850 7.658 -7.883 1.00 94.94 122 LYS A O 1
ATOM 979 N N . MET A 1 123 ? -5.811 8.668 -8.237 1.00 94.56 123 MET A N 1
ATOM 980 C CA . MET A 1 123 ? -6.485 7.479 -8.759 1.00 94.56 123 MET A CA 1
ATOM 981 C C . MET A 1 123 ? -5.902 7.085 -10.116 1.00 94.56 123 MET A C 1
ATOM 983 O O . MET A 1 123 ? -5.632 5.905 -10.331 1.00 94.56 123 MET A O 1
ATOM 987 N N . MET A 1 124 ? -5.580 8.059 -10.976 1.00 92.69 124 MET A N 1
ATOM 988 C CA . MET A 1 124 ? -4.864 7.807 -12.231 1.00 92.69 124 MET A CA 1
ATOM 989 C C . MET A 1 124 ? -3.456 7.240 -12.000 1.00 92.69 124 MET A C 1
ATOM 991 O O . MET A 1 124 ? -3.061 6.304 -12.691 1.00 92.69 124 MET A O 1
ATOM 995 N N . GLU A 1 125 ? -2.705 7.747 -11.014 1.00 91.81 125 GLU A N 1
ATOM 996 C CA . GLU A 1 125 ? -1.403 7.176 -10.617 1.00 91.81 125 GLU A CA 1
ATOM 997 C C . GLU A 1 125 ? -1.512 5.708 -10.175 1.00 91.81 125 GLU A C 1
ATOM 999 O O . GLU A 1 125 ? -0.575 4.931 -10.359 1.00 91.81 125 GLU A O 1
ATOM 1004 N N . LEU A 1 126 ? -2.648 5.332 -9.584 1.00 92.06 126 LEU A N 1
ATOM 1005 C CA . LEU A 1 126 ? -2.945 3.972 -9.137 1.00 92.06 126 LEU A CA 1
ATOM 1006 C C . LEU A 1 126 ? -3.581 3.094 -10.225 1.00 92.06 126 LEU A C 1
ATOM 1008 O O . LEU A 1 126 ? -3.902 1.939 -9.944 1.00 92.06 126 LEU A O 1
ATOM 1012 N N . ASP A 1 127 ? -3.734 3.618 -11.446 1.00 89.56 127 ASP A N 1
ATOM 1013 C CA . ASP A 1 127 ? -4.455 2.997 -12.561 1.00 89.56 127 ASP A CA 1
ATOM 1014 C C . ASP A 1 127 ? -5.915 2.602 -12.182 1.00 89.56 127 ASP A C 1
ATOM 1016 O O . ASP A 1 127 ? -6.455 1.602 -12.664 1.00 89.56 127 ASP A O 1
ATOM 1020 N N . ILE A 1 128 ? -6.570 3.393 -11.317 1.00 90.38 128 ILE A N 1
ATOM 1021 C CA . ILE A 1 128 ? -7.982 3.254 -10.915 1.00 90.38 128 ILE A CA 1
ATOM 1022 C C . ILE A 1 128 ? -8.835 4.208 -11.758 1.00 90.38 128 ILE A C 1
ATOM 1024 O O . ILE A 1 128 ? -8.726 5.426 -11.636 1.00 90.38 128 ILE A O 1
ATOM 1028 N N . ASN A 1 129 ? -9.716 3.649 -12.590 1.00 86.81 129 ASN A N 1
ATOM 1029 C CA . ASN A 1 129 ? -10.548 4.433 -13.514 1.00 86.81 129 ASN A CA 1
ATOM 1030 C C . ASN A 1 129 ? -11.961 4.716 -12.986 1.00 86.81 129 ASN A C 1
ATOM 1032 O O . ASN A 1 129 ? -12.636 5.606 -13.493 1.00 86.81 129 ASN A O 1
ATOM 1036 N N . GLU A 1 130 ? -12.419 3.956 -11.990 1.00 87.00 130 GLU A N 1
ATOM 1037 C CA . GLU A 1 130 ? -13.774 4.051 -11.451 1.00 87.00 130 GLU A CA 1
ATOM 1038 C C . GLU A 1 130 ? -13.714 4.123 -9.929 1.00 87.00 130 GLU A C 1
ATOM 1040 O O . GLU A 1 130 ? -13.199 3.224 -9.266 1.00 87.00 130 GLU A O 1
ATOM 1045 N N . TYR A 1 131 ? -14.228 5.217 -9.377 1.00 90.56 131 TYR A N 1
ATOM 1046 C CA . TYR A 1 131 ? -14.352 5.439 -7.944 1.00 90.56 131 TYR A CA 1
ATOM 1047 C C . TYR A 1 131 ? -15.440 6.485 -7.689 1.00 90.56 131 TYR A C 1
ATOM 1049 O O . TYR A 1 131 ? -15.805 7.267 -8.570 1.00 90.56 131 TYR A O 1
ATOM 1057 N N . ASN A 1 132 ? -15.970 6.510 -6.469 1.00 88.94 132 ASN A N 1
ATOM 1058 C CA . ASN A 1 132 ? -16.961 7.511 -6.094 1.00 88.94 132 ASN A CA 1
ATOM 1059 C C . ASN A 1 132 ? -16.312 8.892 -5.989 1.00 88.94 132 ASN A C 1
ATOM 1061 O O . ASN A 1 132 ? -15.273 9.056 -5.347 1.00 88.94 132 ASN A O 1
ATOM 1065 N N . GLN A 1 133 ? -16.960 9.907 -6.557 1.00 87.81 133 GLN A N 1
ATOM 1066 C CA . GLN A 1 133 ? -16.511 11.282 -6.386 1.00 87.81 133 GLN A CA 1
ATOM 1067 C C . GLN A 1 133 ? -16.548 11.668 -4.903 1.00 87.81 133 GLN A C 1
ATOM 1069 O O . GLN A 1 133 ? -17.503 11.369 -4.182 1.00 87.81 133 GLN A O 1
ATOM 1074 N N . LEU A 1 134 ? -15.510 12.370 -4.452 1.00 90.56 134 LEU A N 1
ATOM 1075 C CA . LEU A 1 134 ? -15.474 12.903 -3.101 1.00 90.56 134 LEU A CA 1
ATOM 1076 C C . LEU A 1 134 ? -16.415 14.106 -2.992 1.00 90.56 134 LEU A C 1
ATOM 1078 O O . LEU A 1 134 ? -16.178 15.146 -3.606 1.00 90.56 134 LEU A O 1
ATOM 1082 N N . ILE A 1 135 ? -17.470 13.973 -2.189 1.00 89.19 135 ILE A N 1
ATOM 1083 C CA . ILE A 1 135 ? -18.470 15.025 -1.992 1.00 89.19 135 ILE A CA 1
ATOM 1084 C C . ILE A 1 135 ? -18.344 15.585 -0.574 1.00 89.19 135 ILE A C 1
ATOM 1086 O O . ILE A 1 135 ? -18.194 14.847 0.407 1.00 89.19 135 ILE A O 1
ATOM 1090 N N . PHE A 1 136 ? -18.410 16.911 -0.454 1.00 89.00 136 PHE A N 1
ATOM 1091 C CA . PHE A 1 136 ? -18.480 17.569 0.845 1.00 89.00 136 PHE A CA 1
ATOM 1092 C C . PHE A 1 136 ? -19.822 17.276 1.532 1.00 89.00 136 PHE A C 1
ATOM 1094 O O . PHE A 1 136 ? -20.889 17.377 0.929 1.00 89.00 136 PHE A O 1
ATOM 1101 N N . LYS A 1 137 ? -19.770 16.959 2.826 1.00 88.88 137 LYS A N 1
ATOM 1102 C CA . LYS A 1 137 ? -20.936 16.775 3.694 1.00 88.88 137 LYS A CA 1
ATOM 1103 C C . LYS A 1 137 ? -20.784 17.671 4.915 1.00 88.88 137 LYS A C 1
ATOM 1105 O O . LYS A 1 137 ? -19.670 17.891 5.379 1.00 88.88 137 LYS A O 1
ATOM 1110 N N . ALA A 1 138 ? -21.901 18.142 5.469 1.00 86.88 138 ALA A N 1
ATOM 1111 C CA . ALA A 1 138 ? -21.899 19.047 6.624 1.00 86.88 138 ALA A CA 1
ATOM 1112 C C . ALA A 1 138 ? -21.161 18.471 7.849 1.00 86.88 138 ALA A C 1
ATOM 1114 O O . ALA A 1 138 ? -20.553 19.218 8.602 1.00 86.88 138 ALA A O 1
ATOM 1115 N N . GLU A 1 139 ? -21.141 17.145 8.011 1.00 87.12 139 GLU A N 1
ATOM 1116 C CA . GLU A 1 139 ? -20.382 16.449 9.064 1.00 87.12 139 GLU A CA 1
ATOM 1117 C C . GLU A 1 139 ? -18.856 16.647 8.977 1.00 87.12 139 GLU A C 1
ATOM 1119 O O . GLU A 1 139 ? -18.150 16.454 9.963 1.00 87.12 139 GLU A O 1
ATOM 1124 N N . TYR A 1 140 ? -18.338 17.057 7.816 1.00 87.06 140 TYR A N 1
ATOM 1125 C CA . TYR A 1 140 ? -16.924 17.375 7.608 1.00 87.06 140 TYR A CA 1
ATOM 1126 C C . TYR A 1 140 ? -16.595 18.845 7.901 1.00 87.06 140 TYR A C 1
ATOM 1128 O O . TYR A 1 140 ? -15.428 19.234 7.833 1.00 87.06 140 TYR A O 1
ATOM 1136 N N . ALA A 1 141 ? -17.598 19.673 8.217 1.00 84.19 141 ALA A N 1
ATOM 1137 C CA . ALA A 1 141 ? -17.407 21.069 8.583 1.00 84.19 141 ALA A CA 1
ATOM 1138 C C . ALA A 1 141 ? -16.812 21.165 9.994 1.00 84.19 141 ALA A C 1
ATOM 1140 O O . ALA A 1 141 ? -17.527 21.246 10.990 1.00 84.19 141 ALA A O 1
ATOM 1141 N N . LYS A 1 142 ? -15.483 21.157 10.075 1.00 83.25 142 LYS A N 1
ATOM 1142 C CA . LYS A 1 142 ? -14.735 21.387 11.312 1.00 83.25 142 LYS A CA 1
ATOM 1143 C C . LYS A 1 142 ? -13.607 22.380 11.066 1.00 83.25 142 LYS A C 1
ATOM 1145 O O . LYS A 1 142 ? -13.082 22.457 9.955 1.00 83.25 142 LYS A O 1
ATOM 1150 N N . GLN A 1 143 ? -13.239 23.123 12.103 1.00 85.75 143 GLN A N 1
ATOM 1151 C CA . GLN A 1 143 ? -12.027 23.931 12.079 1.00 85.75 143 GLN A CA 1
ATOM 1152 C C . GLN A 1 143 ? -10.813 22.999 12.050 1.00 85.75 143 GLN A C 1
ATOM 1154 O O . GLN A 1 143 ? -10.779 22.006 12.777 1.00 85.75 143 GLN A O 1
ATOM 1159 N N . ILE A 1 144 ? -9.844 23.304 11.187 1.00 88.38 144 ILE A N 1
ATOM 1160 C CA . ILE A 1 144 ? -8.633 22.501 11.016 1.00 88.38 144 ILE A CA 1
ATOM 1161 C C . ILE A 1 144 ? -7.432 23.344 11.408 1.00 88.38 144 ILE A C 1
ATOM 1163 O O . ILE A 1 144 ? -7.166 24.383 10.805 1.00 88.38 144 ILE A O 1
ATOM 1167 N N . ASN A 1 145 ? -6.693 22.891 12.409 1.00 88.69 145 ASN A N 1
ATOM 1168 C CA . ASN A 1 145 ? -5.575 23.623 12.992 1.00 88.69 145 ASN A CA 1
ATOM 1169 C C . ASN A 1 145 ? -4.219 23.003 12.642 1.00 88.69 145 ASN A C 1
ATOM 1171 O O . ASN A 1 145 ? -3.194 23.684 12.733 1.00 88.69 145 ASN A O 1
ATOM 1175 N N . SER A 1 146 ? -4.202 21.742 12.204 1.00 91.00 146 SER A N 1
ATOM 1176 C CA . SER A 1 146 ? -2.973 21.022 11.874 1.00 91.00 146 SER A CA 1
ATOM 1177 C C . SER A 1 146 ? -3.102 20.137 10.631 1.00 91.00 146 SER A C 1
ATOM 1179 O O . SER A 1 146 ? -4.201 19.854 10.147 1.00 91.00 146 SER A O 1
ATOM 1181 N N . VAL A 1 147 ? -1.953 19.706 10.101 1.00 90.75 147 VAL A N 1
ATOM 1182 C CA . VAL A 1 147 ? -1.881 18.750 8.985 1.00 90.75 147 VAL A CA 1
ATOM 1183 C C . VAL A 1 147 ? -2.468 17.406 9.416 1.00 90.75 147 VAL A C 1
ATOM 1185 O O . VAL A 1 147 ? -3.180 16.777 8.650 1.00 90.75 147 VAL A O 1
ATOM 1188 N N . GLU A 1 148 ? -2.236 16.981 10.655 1.00 91.94 148 GLU A N 1
ATOM 1189 C CA . GLU A 1 148 ? -2.751 15.724 11.199 1.00 91.94 148 GLU A CA 1
ATOM 1190 C C . GLU A 1 148 ? -4.283 15.738 11.262 1.00 91.94 148 GLU A C 1
ATOM 1192 O O . GLU A 1 148 ? -4.923 14.788 10.815 1.00 91.94 148 GLU A O 1
ATOM 1197 N N . GLU A 1 149 ? -4.891 16.829 11.740 1.00 90.94 149 GLU A N 1
ATOM 1198 C CA . GLU A 1 149 ? -6.353 16.985 11.754 1.00 90.94 149 GLU A CA 1
ATOM 1199 C C . GLU A 1 149 ? -6.955 16.959 10.342 1.00 90.94 149 GLU A C 1
ATOM 1201 O O . GLU A 1 149 ? -8.055 16.419 10.143 1.00 90.94 149 GLU A O 1
ATOM 1206 N N . PHE A 1 150 ? -6.227 17.525 9.371 1.00 91.62 150 PHE A N 1
ATOM 1207 C CA . PHE A 1 150 ? -6.591 17.497 7.959 1.00 91.62 150 PHE A CA 1
ATOM 1208 C C . PHE A 1 150 ? -6.484 16.086 7.376 1.00 91.62 150 PHE A C 1
ATOM 1210 O O . PHE A 1 150 ? -7.443 15.600 6.783 1.00 91.62 150 PHE A O 1
ATOM 1217 N N . THR A 1 151 ? -5.376 15.384 7.613 1.00 93.69 151 THR A N 1
ATOM 1218 C CA . THR A 1 151 ? -5.176 13.993 7.186 1.00 93.69 151 THR A CA 1
ATOM 1219 C C . THR A 1 151 ? -6.256 13.082 7.763 1.00 93.69 151 THR A C 1
ATOM 1221 O O . THR A 1 151 ? -6.822 12.271 7.037 1.00 93.69 151 THR A O 1
ATOM 1224 N N . GLN A 1 152 ? -6.623 13.258 9.037 1.00 92.44 152 GLN A N 1
ATOM 1225 C CA . GLN A 1 152 ? -7.722 12.511 9.657 1.00 92.44 152 GLN A CA 1
ATOM 1226 C C . GLN A 1 152 ? -9.083 12.834 9.025 1.00 92.44 152 GLN A C 1
ATOM 1228 O O . GLN A 1 152 ? -9.925 11.948 8.878 1.00 92.44 152 GLN A O 1
ATOM 1233 N N . LEU A 1 153 ? -9.313 14.089 8.616 1.00 91.81 153 LEU A N 1
ATOM 1234 C CA . LEU A 1 153 ? -10.518 14.451 7.868 1.00 91.81 153 LEU A CA 1
ATOM 1235 C C . LEU A 1 153 ? -10.565 13.753 6.507 1.00 91.81 153 LEU A C 1
ATOM 1237 O O . LEU A 1 153 ? -11.589 13.165 6.168 1.00 91.81 153 LEU A O 1
ATOM 1241 N N . ILE A 1 154 ? -9.461 13.808 5.756 1.00 93.31 154 ILE A N 1
ATOM 1242 C CA . ILE A 1 154 ? -9.324 13.155 4.451 1.00 93.31 154 ILE A CA 1
ATOM 1243 C C . ILE A 1 154 ? -9.587 11.658 4.601 1.00 93.31 154 ILE A C 1
ATOM 1245 O O . ILE A 1 154 ? -10.438 11.116 3.901 1.00 93.31 154 ILE A O 1
ATOM 1249 N N . LYS A 1 155 ? -8.914 11.014 5.558 1.00 94.62 155 LYS A N 1
ATOM 1250 C CA . LYS A 1 155 ? -9.066 9.592 5.873 1.00 94.62 155 LYS A CA 1
ATOM 1251 C C . LYS A 1 155 ? -10.519 9.221 6.146 1.00 94.62 155 LYS A C 1
ATOM 1253 O O . LYS A 1 155 ? -11.055 8.327 5.501 1.00 94.62 155 LYS A O 1
ATOM 1258 N N . SER A 1 156 ? -11.186 9.953 7.037 1.00 92.81 156 SER A N 1
ATOM 1259 C CA . SER A 1 156 ? -12.596 9.710 7.357 1.00 92.81 156 SER A CA 1
ATOM 1260 C C . SER A 1 156 ? -13.508 9.881 6.137 1.00 92.81 156 SER A C 1
ATOM 1262 O O . SER A 1 156 ? -14.346 9.020 5.862 1.00 92.81 156 SER A O 1
ATOM 1264 N N . ALA A 1 157 ? -13.332 10.963 5.375 1.00 93.00 157 ALA A N 1
ATOM 1265 C CA . ALA A 1 157 ? -14.180 11.262 4.228 1.00 93.00 157 ALA A CA 1
ATOM 1266 C C . ALA A 1 157 ? -14.009 10.248 3.089 1.00 93.00 157 ALA A C 1
ATOM 1268 O O . ALA A 1 157 ? -14.998 9.870 2.456 1.00 93.00 157 ALA A O 1
ATOM 1269 N N . ILE A 1 158 ? -12.774 9.807 2.850 1.00 94.25 158 ILE A N 1
ATOM 1270 C CA . ILE A 1 158 ? -12.431 8.834 1.818 1.00 94.25 158 ILE A CA 1
ATOM 1271 C C . ILE A 1 158 ? -12.900 7.434 2.213 1.00 94.25 158 ILE A C 1
ATOM 1273 O O . ILE A 1 158 ? -13.623 6.821 1.431 1.00 94.25 158 ILE A O 1
ATOM 1277 N N . ASN A 1 159 ? -12.612 6.959 3.430 1.00 94.31 159 ASN A N 1
ATOM 1278 C CA . ASN A 1 159 ? -13.081 5.644 3.890 1.00 94.31 159 ASN A CA 1
ATOM 1279 C C . ASN A 1 159 ? -14.604 5.528 3.836 1.00 94.31 159 ASN A C 1
ATOM 1281 O O . ASN A 1 159 ? -15.144 4.486 3.485 1.00 94.31 159 ASN A O 1
ATOM 1285 N N . LYS A 1 160 ? -15.317 6.613 4.154 1.00 92.69 160 LYS A N 1
ATOM 1286 C CA . LYS A 1 160 ? -16.781 6.609 4.161 1.00 92.69 160 LYS A CA 1
ATOM 1287 C C . LYS A 1 160 ? -17.403 6.631 2.762 1.00 92.69 160 LYS A C 1
ATOM 1289 O O . LYS A 1 160 ? -18.503 6.112 2.590 1.00 92.69 160 LYS A O 1
ATOM 1294 N N . GLN A 1 161 ? -16.778 7.302 1.794 1.00 92.94 161 GLN A N 1
ATOM 1295 C CA . GLN A 1 161 ? -17.382 7.539 0.472 1.00 92.94 161 GLN A CA 1
ATOM 1296 C C . GLN A 1 161 ? -16.832 6.630 -0.622 1.00 92.94 161 GLN A C 1
ATOM 1298 O O . GLN A 1 161 ? -17.566 6.269 -1.538 1.00 92.94 161 GLN A O 1
ATOM 1303 N N . ILE A 1 162 ? -15.556 6.281 -0.529 1.00 92.81 162 ILE A N 1
ATOM 130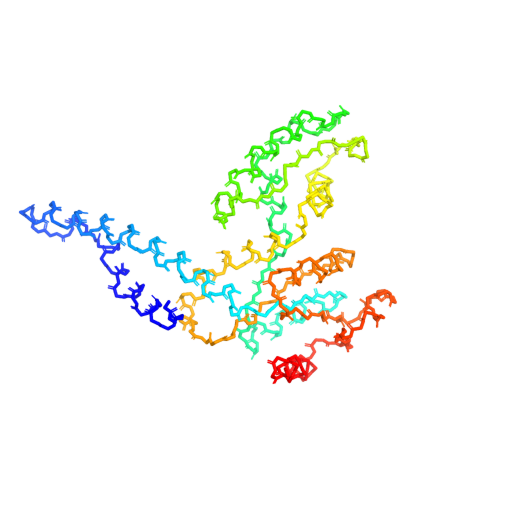4 C CA . ILE A 1 162 ? -14.819 5.512 -1.532 1.00 92.81 162 ILE A CA 1
ATOM 1305 C C . ILE A 1 162 ? -14.517 4.132 -0.960 1.00 92.81 162 ILE A C 1
ATOM 1307 O O . ILE A 1 162 ? -14.844 3.137 -1.594 1.00 92.81 162 ILE A O 1
ATOM 1311 N N . GLY A 1 163 ? -14.006 4.100 0.272 1.00 93.56 163 GLY A N 1
ATOM 1312 C CA . GLY A 1 163 ? -13.641 2.886 0.992 1.00 93.56 163 GLY A CA 1
ATOM 1313 C C . GLY A 1 163 ? -12.130 2.750 1.182 1.00 93.56 163 GLY A C 1
ATOM 1314 O O . GLY A 1 163 ? -11.330 3.372 0.474 1.00 93.56 163 GLY A O 1
ATOM 1315 N N . ALA A 1 164 ? -11.736 1.988 2.204 1.00 95.44 164 ALA A N 1
ATOM 1316 C CA . ALA A 1 164 ? -10.334 1.838 2.588 1.00 95.44 164 ALA A CA 1
ATOM 1317 C C . ALA A 1 164 ? -9.540 0.906 1.648 1.00 95.44 164 ALA A C 1
ATOM 1319 O O . ALA A 1 164 ? -8.317 0.835 1.743 1.00 95.44 164 ALA A O 1
ATOM 1320 N N . GLU A 1 165 ? -10.190 0.220 0.701 1.00 94.50 165 GLU A N 1
ATOM 1321 C CA . GLU A 1 165 ? -9.541 -0.701 -0.237 1.00 94.50 165 GLU A CA 1
ATOM 1322 C C . GLU A 1 165 ? -8.425 -0.045 -1.062 1.00 94.50 165 GLU A C 1
ATOM 1324 O O . GLU A 1 165 ? -7.400 -0.664 -1.364 1.00 94.50 165 GLU A O 1
ATOM 1329 N N . ILE A 1 166 ? -8.574 1.243 -1.365 1.00 94.31 166 ILE A N 1
ATOM 1330 C CA . ILE A 1 166 ? -7.612 2.029 -2.141 1.00 94.31 166 ILE A CA 1
ATOM 1331 C C . ILE A 1 166 ? -6.225 2.068 -1.486 1.00 94.31 166 ILE A C 1
ATOM 1333 O O . ILE A 1 166 ? -5.217 2.155 -2.188 1.00 94.31 166 ILE A O 1
ATOM 1337 N N . THR A 1 167 ? -6.137 1.951 -0.156 1.00 95.00 167 THR A N 1
ATOM 1338 C CA . THR A 1 167 ? -4.840 1.924 0.529 1.00 95.00 167 THR A CA 1
ATOM 1339 C C . THR A 1 167 ? -4.125 0.601 0.305 1.00 95.00 167 THR A C 1
ATOM 1341 O O . THR A 1 167 ? -2.899 0.578 0.272 1.00 95.00 167 THR A O 1
ATOM 1344 N N . GLY A 1 168 ? -4.865 -0.494 0.094 1.00 95.00 168 GLY A N 1
ATOM 1345 C CA . GLY A 1 168 ? -4.302 -1.767 -0.355 1.00 95.00 168 GLY A CA 1
ATOM 1346 C C . GLY A 1 168 ? -3.709 -1.656 -1.758 1.00 95.00 168 GLY A C 1
ATOM 1347 O O . GLY A 1 168 ? -2.612 -2.155 -2.004 1.00 95.00 168 GLY A O 1
ATOM 1348 N N . ILE A 1 169 ? -4.382 -0.931 -2.659 1.00 95.19 169 ILE A N 1
ATOM 1349 C CA . ILE A 1 169 ? -3.867 -0.641 -4.006 1.00 95.19 169 ILE A CA 1
ATOM 1350 C C . ILE A 1 169 ? -2.590 0.194 -3.925 1.00 95.19 169 ILE A C 1
ATOM 1352 O O . ILE A 1 169 ? -1.557 -0.223 -4.448 1.00 95.19 169 ILE A O 1
ATOM 1356 N N . GLN A 1 170 ? -2.622 1.306 -3.187 1.00 95.56 170 GLN A N 1
ATOM 1357 C CA . GLN A 1 170 ? -1.447 2.146 -2.943 1.00 95.56 170 GLN A CA 1
ATOM 1358 C C . GLN A 1 170 ? -0.283 1.360 -2.324 1.00 95.56 170 GLN A C 1
ATOM 1360 O O . GLN A 1 170 ? 0.863 1.552 -2.738 1.00 95.56 170 GLN A O 1
ATOM 1365 N N . ALA A 1 171 ? -0.558 0.474 -1.363 1.00 96.44 171 ALA A N 1
ATOM 1366 C CA . ALA A 1 171 ? 0.455 -0.370 -0.741 1.00 96.44 171 ALA A CA 1
ATOM 1367 C C . ALA A 1 171 ? 1.176 -1.219 -1.793 1.00 96.44 171 ALA A C 1
ATOM 1369 O O . ALA A 1 171 ? 2.399 -1.158 -1.892 1.00 96.44 171 ALA A O 1
ATOM 1370 N N . ILE A 1 172 ? 0.438 -1.937 -2.643 1.00 96.06 172 ILE A N 1
ATOM 1371 C CA . ILE A 1 172 ? 1.040 -2.756 -3.703 1.00 96.06 172 ILE A CA 1
ATOM 1372 C C . ILE A 1 172 ? 1.813 -1.910 -4.707 1.00 96.06 172 ILE A C 1
ATOM 1374 O O . ILE A 1 172 ? 2.945 -2.269 -5.026 1.00 96.06 172 ILE A O 1
ATOM 1378 N N . THR A 1 173 ? 1.266 -0.775 -5.151 1.00 94.88 173 THR A N 1
ATOM 1379 C CA . THR A 1 173 ? 1.965 0.145 -6.061 1.00 94.88 173 THR A CA 1
ATOM 1380 C C . THR A 1 173 ? 3.309 0.587 -5.481 1.00 94.88 173 THR A C 1
ATOM 1382 O O . THR A 1 173 ? 4.321 0.563 -6.179 1.00 94.88 173 THR A O 1
ATOM 1385 N N . SER A 1 174 ? 3.353 0.915 -4.186 1.00 94.88 174 SER A N 1
ATOM 1386 C CA . SER A 1 174 ? 4.588 1.333 -3.508 1.00 94.88 174 SER A CA 1
ATOM 1387 C C . SER A 1 174 ? 5.629 0.214 -3.363 1.00 94.88 174 SER A C 1
ATOM 1389 O O . SER A 1 174 ? 6.821 0.487 -3.244 1.00 94.88 174 SER A O 1
ATOM 1391 N N . LEU A 1 175 ? 5.190 -1.047 -3.411 1.00 96.19 175 LEU A N 1
ATOM 1392 C CA . LEU A 1 175 ? 6.036 -2.227 -3.239 1.00 96.19 175 LEU A CA 1
ATOM 1393 C C . LEU A 1 175 ? 6.577 -2.795 -4.556 1.00 96.19 175 LEU A C 1
ATOM 1395 O O . LEU A 1 175 ? 7.450 -3.661 -4.510 1.00 96.19 175 LEU A O 1
ATOM 1399 N N . VAL A 1 176 ? 6.097 -2.337 -5.720 1.00 95.00 176 VAL A N 1
ATOM 1400 C CA . VAL A 1 176 ? 6.475 -2.890 -7.037 1.00 95.00 176 VAL A CA 1
ATOM 1401 C C . VAL A 1 176 ? 7.988 -2.907 -7.232 1.00 95.00 176 VAL A C 1
ATOM 1403 O O . VAL A 1 176 ? 8.556 -3.954 -7.545 1.00 95.00 176 VAL A O 1
ATOM 1406 N N . ASP A 1 177 ? 8.646 -1.768 -7.020 1.00 94.25 177 ASP A N 1
ATOM 1407 C CA . ASP A 1 177 ? 10.086 -1.643 -7.246 1.00 94.25 177 ASP A CA 1
ATOM 1408 C C . ASP A 1 177 ? 10.882 -2.500 -6.257 1.00 94.25 177 ASP A C 1
ATOM 1410 O O . ASP A 1 177 ? 11.744 -3.276 -6.673 1.00 94.25 177 ASP A O 1
ATOM 1414 N N . GLN A 1 178 ? 10.509 -2.475 -4.974 1.00 95.00 178 GLN A N 1
ATOM 1415 C CA . GLN A 1 178 ? 11.127 -3.322 -3.952 1.00 95.00 178 GLN A CA 1
ATOM 1416 C C . GLN A 1 178 ? 10.9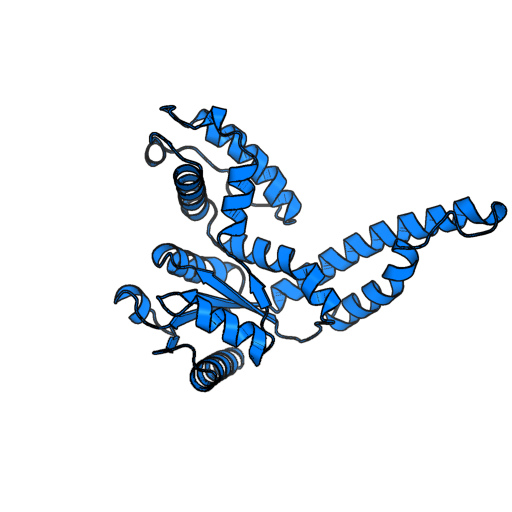59 -4.817 -4.269 1.00 95.00 178 GLN A C 1
ATOM 1418 O O . GLN A 1 178 ? 11.883 -5.609 -4.078 1.00 95.00 178 GLN A O 1
ATOM 1423 N N . ALA A 1 179 ? 9.788 -5.232 -4.754 1.00 95.12 179 ALA A N 1
ATOM 1424 C CA . ALA A 1 179 ? 9.515 -6.619 -5.108 1.00 95.12 179 ALA A CA 1
ATOM 1425 C C . ALA A 1 179 ? 10.337 -7.068 -6.328 1.00 95.12 179 ALA A C 1
ATOM 1427 O O . ALA A 1 179 ? 10.863 -8.183 -6.330 1.00 95.12 179 ALA A O 1
ATOM 1428 N N . ILE A 1 180 ? 10.499 -6.199 -7.332 1.00 94.44 180 ILE A N 1
ATOM 1429 C CA . ILE A 1 180 ? 11.364 -6.454 -8.494 1.00 94.44 180 ILE A CA 1
ATOM 1430 C C . ILE A 1 180 ? 12.826 -6.599 -8.053 1.00 94.44 180 ILE A C 1
ATOM 1432 O O . ILE A 1 180 ? 13.497 -7.545 -8.468 1.00 94.44 180 ILE A O 1
ATOM 1436 N N . GLU A 1 181 ? 13.317 -5.702 -7.194 1.00 93.38 181 GLU A N 1
ATOM 1437 C CA . GLU A 1 181 ? 14.689 -5.734 -6.667 1.00 93.38 181 GLU A CA 1
ATOM 1438 C C . GLU A 1 181 ? 14.968 -6.996 -5.845 1.00 93.38 181 GLU A C 1
ATOM 1440 O O . GLU A 1 181 ? 16.015 -7.628 -6.006 1.00 93.38 181 GLU A O 1
ATOM 1445 N N . LYS A 1 182 ? 13.998 -7.423 -5.030 1.00 93.81 182 LYS A N 1
ATOM 1446 C CA . LYS A 1 182 ? 14.055 -8.684 -4.276 1.00 93.81 182 LYS A CA 1
ATOM 1447 C C . LYS A 1 182 ? 13.876 -9.932 -5.143 1.00 93.81 182 LYS A C 1
ATOM 1449 O O . LYS A 1 182 ? 13.986 -11.040 -4.629 1.00 93.81 182 LYS A O 1
ATOM 1454 N N . ASN A 1 183 ? 13.652 -9.784 -6.449 1.00 93.50 183 ASN A N 1
ATOM 1455 C CA . ASN A 1 183 ? 13.386 -10.882 -7.378 1.00 93.50 183 ASN A CA 1
ATOM 1456 C C . ASN A 1 183 ? 12.161 -11.725 -6.994 1.00 93.50 183 ASN A C 1
ATOM 1458 O O . ASN A 1 183 ? 12.141 -12.933 -7.239 1.00 93.50 183 ASN A O 1
ATOM 1462 N N . HIS A 1 184 ? 11.156 -11.096 -6.386 1.00 93.25 184 HIS A N 1
ATOM 1463 C CA . HIS A 1 184 ? 9.958 -11.785 -5.929 1.00 93.25 184 HIS A CA 1
ATOM 1464 C C . HIS A 1 184 ? 9.178 -12.346 -7.119 1.00 93.25 184 HIS A C 1
ATOM 1466 O O . HIS A 1 184 ? 8.802 -11.626 -8.037 1.00 93.25 184 HIS A O 1
ATOM 1472 N N . ALA A 1 185 ? 8.945 -13.651 -7.127 1.00 91.62 185 ALA A N 1
ATOM 1473 C CA . ALA A 1 185 ? 8.202 -14.320 -8.195 1.00 91.62 185 ALA A CA 1
ATOM 1474 C C . ALA A 1 185 ? 7.229 -15.375 -7.655 1.00 91.62 185 ALA A C 1
ATOM 1476 O O . ALA A 1 185 ? 6.669 -16.159 -8.427 1.00 91.62 185 ALA A O 1
ATOM 1477 N N . ASP A 1 186 ? 7.039 -15.403 -6.335 1.00 88.75 186 ASP A N 1
ATOM 1478 C CA . ASP A 1 186 ? 6.200 -16.392 -5.682 1.00 88.75 186 ASP A CA 1
ATOM 1479 C C . ASP A 1 186 ? 4.720 -16.165 -5.994 1.00 88.75 186 ASP A C 1
ATOM 1481 O O . ASP A 1 186 ? 4.254 -15.055 -6.246 1.00 88.75 186 ASP A O 1
ATOM 1485 N N . LYS A 1 187 ? 3.949 -17.254 -5.934 1.00 86.12 187 LYS A N 1
ATOM 1486 C CA . LYS A 1 187 ? 2.496 -17.242 -6.176 1.00 86.12 187 LYS A CA 1
ATOM 1487 C C . LYS A 1 187 ? 1.694 -16.522 -5.093 1.00 86.12 187 LYS A C 1
ATOM 1489 O O . LYS A 1 187 ? 0.492 -16.347 -5.253 1.00 86.12 187 LYS A O 1
ATOM 1494 N N . ILE A 1 188 ? 2.312 -16.220 -3.957 1.00 90.38 188 ILE A N 1
ATOM 1495 C CA . ILE A 1 188 ? 1.666 -15.575 -2.820 1.00 90.38 188 ILE A CA 1
ATOM 1496 C C . ILE A 1 188 ? 2.582 -14.452 -2.356 1.00 90.38 188 ILE A C 1
ATOM 1498 O O . ILE A 1 188 ? 3.761 -14.686 -2.098 1.00 90.38 188 ILE A O 1
ATOM 1502 N N . THR A 1 189 ? 2.016 -13.259 -2.218 1.00 93.25 189 THR A N 1
ATOM 1503 C CA . THR A 1 189 ? 2.724 -12.066 -1.752 1.00 93.25 189 THR A CA 1
ATOM 1504 C C . THR A 1 189 ? 2.099 -11.600 -0.441 1.00 93.25 189 THR A C 1
ATOM 1506 O O . THR A 1 189 ? 1.116 -10.861 -0.459 1.00 93.25 189 THR A O 1
ATOM 1509 N N . PRO A 1 190 ? 2.607 -12.049 0.713 1.00 94.94 190 PRO A N 1
ATOM 1510 C CA . PRO A 1 190 ? 2.131 -11.554 1.995 1.00 94.94 190 PRO A CA 1
ATOM 1511 C C . PRO A 1 190 ? 2.619 -10.117 2.236 1.00 94.94 190 PRO A C 1
ATOM 1513 O O . PRO A 1 190 ? 3.818 -9.835 2.160 1.00 94.94 190 PRO A O 1
ATOM 1516 N N . VAL A 1 191 ? 1.676 -9.219 2.528 1.00 97.56 191 VAL A N 1
ATOM 1517 C CA . VAL A 1 191 ? 1.916 -7.793 2.774 1.00 97.56 191 VAL A CA 1
ATOM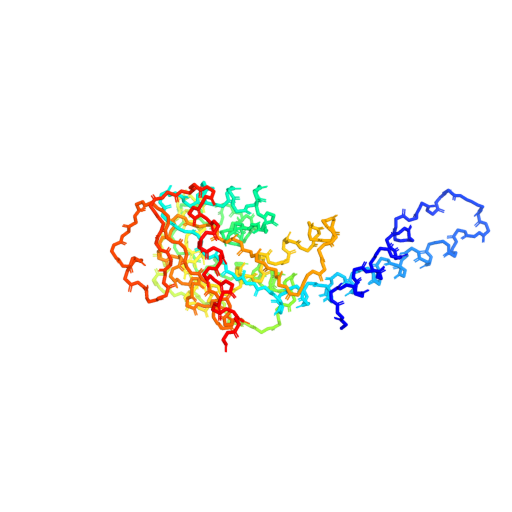 1518 C C . VAL A 1 191 ? 1.314 -7.400 4.115 1.00 97.56 191 VAL A C 1
ATOM 1520 O O . VAL A 1 191 ? 0.110 -7.535 4.325 1.00 97.56 191 VAL A O 1
ATOM 1523 N N . VAL A 1 192 ? 2.151 -6.890 5.013 1.00 97.81 192 VAL A N 1
ATOM 1524 C CA . VAL A 1 192 ? 1.730 -6.382 6.318 1.00 97.81 192 VAL A CA 1
ATOM 1525 C C . VAL A 1 192 ? 1.347 -4.908 6.206 1.00 97.81 192 VAL A C 1
ATOM 1527 O O . VAL A 1 192 ? 2.159 -4.084 5.785 1.00 97.81 192 VAL A O 1
ATOM 1530 N N . LEU A 1 193 ? 0.125 -4.579 6.619 1.00 97.75 193 LEU A N 1
ATOM 1531 C CA . LEU A 1 193 ? -0.369 -3.214 6.782 1.00 97.75 193 LEU A CA 1
ATOM 1532 C C . LEU A 1 193 ? -0.467 -2.922 8.282 1.00 97.75 193 LEU A C 1
ATOM 1534 O O . LEU A 1 193 ? -1.359 -3.435 8.956 1.00 97.75 193 LEU A O 1
ATOM 1538 N N . SER A 1 194 ? 0.476 -2.149 8.822 1.00 96.31 194 SER A N 1
ATOM 1539 C CA . SER A 1 194 ? 0.513 -1.829 10.257 1.00 96.31 194 SER A CA 1
ATOM 1540 C C . SER A 1 194 ? -0.264 -0.550 10.539 1.00 96.31 194 SER A C 1
ATOM 1542 O O . SER A 1 194 ? 0.037 0.484 9.951 1.00 96.31 194 SER A O 1
ATOM 1544 N N . THR A 1 195 ? -1.230 -0.585 11.459 1.00 94.94 195 THR A N 1
ATOM 1545 C CA . THR A 1 195 ? -1.886 0.640 11.936 1.00 94.94 195 THR A CA 1
ATOM 1546 C C . THR A 1 195 ? -2.217 0.588 13.425 1.00 94.94 195 THR A C 1
ATOM 1548 O O . THR A 1 195 ? -2.636 -0.436 13.973 1.00 94.94 195 THR A O 1
ATOM 1551 N N . GLY A 1 196 ? -2.002 1.717 14.102 1.00 92.19 196 GLY A N 1
ATOM 1552 C CA . GLY A 1 196 ? -2.379 1.905 15.506 1.00 92.19 196 GLY A CA 1
ATOM 1553 C C . GLY A 1 196 ? -3.827 2.336 15.705 1.00 92.19 196 GLY A C 1
ATOM 1554 O O . GLY A 1 196 ? -4.306 2.336 16.836 1.00 92.19 196 GLY A O 1
ATOM 1555 N N . ASP A 1 197 ? -4.508 2.704 14.624 1.00 92.75 197 ASP A N 1
ATOM 1556 C CA . ASP A 1 197 ? -5.905 3.108 14.623 1.00 92.75 197 ASP A CA 1
ATOM 1557 C C . ASP A 1 197 ? -6.788 1.866 14.463 1.00 92.75 197 ASP A C 1
ATOM 1559 O O . ASP A 1 197 ? -6.906 1.289 13.383 1.00 92.75 197 ASP A O 1
ATOM 1563 N N . GLU A 1 198 ? -7.378 1.421 15.570 1.00 92.56 198 GLU A N 1
ATOM 1564 C CA . GLU A 1 198 ? -8.183 0.199 15.599 1.00 92.56 198 GLU A CA 1
ATOM 1565 C C . GLU A 1 198 ? -9.454 0.303 14.744 1.00 92.56 198 GLU A C 1
ATOM 1567 O O . GLU A 1 198 ? -9.875 -0.692 14.154 1.00 92.56 198 GLU A O 1
ATOM 1572 N N . ALA A 1 199 ? -10.060 1.493 14.650 1.00 92.31 199 ALA A N 1
ATOM 1573 C CA . ALA A 1 199 ? -11.229 1.706 13.800 1.00 92.31 199 ALA A CA 1
ATOM 1574 C C . ALA A 1 199 ? -10.834 1.583 12.326 1.00 92.31 199 ALA A C 1
ATOM 1576 O O . ALA A 1 199 ? -11.510 0.906 11.552 1.00 92.31 199 ALA A O 1
ATOM 1577 N N . PHE A 1 200 ? -9.682 2.148 11.964 1.00 94.94 200 PHE A N 1
ATOM 1578 C CA . PHE A 1 200 ? -9.148 1.993 10.620 1.00 94.94 200 PHE A CA 1
ATOM 1579 C C . PHE A 1 200 ? -8.737 0.554 10.300 1.00 94.94 200 PHE A C 1
ATOM 1581 O O . PHE A 1 200 ? -8.964 0.102 9.184 1.00 94.94 200 PHE A O 1
ATOM 1588 N N . ALA A 1 201 ? -8.191 -0.199 11.259 1.00 95.50 201 ALA A N 1
ATOM 1589 C CA . ALA A 1 201 ? -7.900 -1.620 11.063 1.00 95.50 201 ALA A CA 1
ATOM 1590 C C . ALA A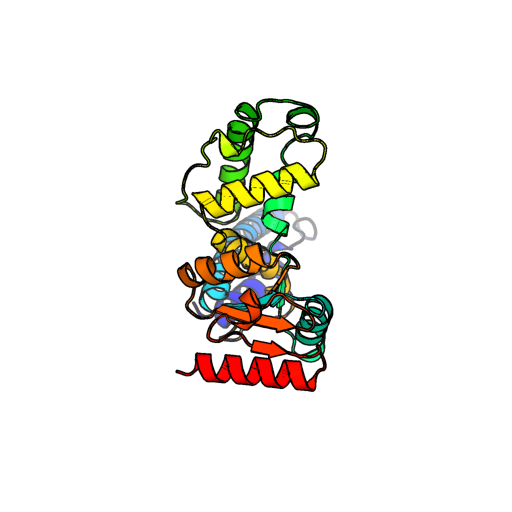 1 201 ? -9.164 -2.424 10.701 1.00 95.50 201 ALA A C 1
ATOM 1592 O O . ALA A 1 201 ? -9.105 -3.320 9.860 1.00 95.50 201 ALA A O 1
ATOM 1593 N N . LEU A 1 202 ? -10.311 -2.086 11.301 1.00 94.25 202 LEU A N 1
ATOM 1594 C CA . LEU A 1 202 ? -11.603 -2.694 10.974 1.00 94.25 202 LEU A CA 1
ATOM 1595 C C . LEU A 1 202 ? -12.132 -2.251 9.605 1.00 94.25 202 LEU A C 1
ATOM 1597 O O . LEU A 1 202 ? -12.639 -3.090 8.861 1.00 94.25 202 LEU A O 1
ATOM 1601 N N . ASP A 1 203 ? -11.998 -0.968 9.256 1.00 94.88 203 ASP A N 1
ATOM 1602 C CA . ASP A 1 203 ? -12.341 -0.479 7.914 1.00 94.88 203 ASP A CA 1
ATOM 1603 C C . ASP A 1 203 ? -11.497 -1.183 6.841 1.00 94.88 203 ASP A C 1
ATOM 1605 O O . ASP A 1 203 ? -12.047 -1.663 5.854 1.00 94.88 203 ASP A O 1
ATOM 1609 N N . LEU A 1 204 ? -10.184 -1.327 7.066 1.00 96.25 204 LEU A N 1
ATOM 1610 C CA . LEU A 1 204 ? -9.284 -2.074 6.185 1.00 96.25 204 LEU A CA 1
ATOM 1611 C C . LEU A 1 204 ? -9.723 -3.528 6.036 1.00 96.25 204 LEU A C 1
ATOM 1613 O O . LEU A 1 204 ? -9.762 -4.028 4.918 1.00 96.25 204 LEU A O 1
ATOM 1617 N N . LEU A 1 205 ? -10.057 -4.205 7.139 1.00 95.25 205 LEU A N 1
ATOM 1618 C CA . LEU A 1 205 ? -10.484 -5.603 7.098 1.00 95.25 205 LEU A CA 1
ATOM 1619 C C . LEU A 1 205 ? -11.744 -5.761 6.243 1.00 95.25 205 LEU A C 1
ATOM 1621 O O . LEU A 1 205 ? -11.767 -6.592 5.345 1.00 95.25 205 LEU A O 1
ATOM 1625 N N . ARG A 1 206 ? -12.752 -4.916 6.481 1.00 93.75 206 ARG A N 1
ATOM 1626 C CA . ARG A 1 206 ? -14.024 -4.935 5.748 1.00 93.75 206 ARG A CA 1
ATOM 1627 C C . ARG A 1 206 ? -13.848 -4.610 4.265 1.00 93.75 206 ARG A C 1
ATOM 1629 O O . ARG A 1 206 ? -14.476 -5.232 3.414 1.00 93.75 206 ARG A O 1
ATOM 1636 N N . ASP A 1 207 ? -13.068 -3.582 3.955 1.00 94.81 207 ASP A N 1
ATOM 1637 C CA . ASP A 1 207 ? -13.038 -3.019 2.608 1.00 94.81 207 ASP A CA 1
ATOM 1638 C C . ASP A 1 207 ? -12.016 -3.733 1.707 1.00 94.81 207 ASP A C 1
ATOM 1640 O O . ASP A 1 207 ? -12.300 -3.954 0.531 1.00 94.81 207 ASP A O 1
ATOM 1644 N N . LEU A 1 208 ? -10.878 -4.204 2.238 1.00 95.00 208 LEU A N 1
ATOM 1645 C CA . LEU A 1 208 ? -9.906 -4.988 1.455 1.00 95.00 208 LEU A CA 1
ATOM 1646 C C . LEU A 1 208 ? -10.465 -6.336 0.988 1.00 95.00 208 LEU A C 1
ATOM 1648 O O . LEU A 1 208 ? -10.025 -6.842 -0.047 1.00 95.00 208 LEU A O 1
ATOM 1652 N N . GLU A 1 209 ? -11.458 -6.891 1.687 1.00 92.00 209 GLU A N 1
ATOM 1653 C CA . GLU A 1 209 ? -12.173 -8.098 1.253 1.00 92.00 209 GLU A CA 1
ATOM 1654 C C . GLU A 1 209 ? -12.863 -7.925 -0.110 1.00 92.00 209 GLU A C 1
ATOM 1656 O O . GLU A 1 209 ? -13.069 -8.902 -0.832 1.00 92.00 209 GLU A O 1
ATOM 1661 N N . ARG A 1 210 ? -13.153 -6.680 -0.520 1.00 90.06 210 ARG A N 1
ATOM 1662 C CA . ARG A 1 210 ? -13.672 -6.366 -1.862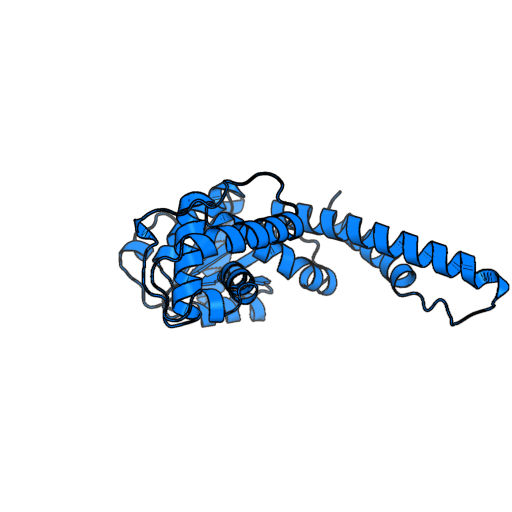 1.00 90.06 210 ARG A CA 1
ATOM 1663 C C . ARG A 1 210 ? -12.627 -6.549 -2.962 1.00 90.06 210 ARG A C 1
ATOM 1665 O O . ARG A 1 210 ? -12.998 -6.765 -4.112 1.00 90.06 210 ARG A O 1
ATOM 1672 N N . LEU A 1 211 ? -11.337 -6.459 -2.626 1.00 87.75 211 LEU A N 1
ATOM 1673 C CA . LEU A 1 211 ? -10.231 -6.678 -3.566 1.00 87.75 211 LEU A CA 1
ATOM 1674 C C . LEU A 1 211 ? -9.795 -8.140 -3.608 1.00 87.75 211 LEU A C 1
ATOM 1676 O O . LEU A 1 211 ? -9.440 -8.657 -4.666 1.00 87.75 211 LEU A O 1
ATOM 1680 N N . THR A 1 212 ? -9.762 -8.800 -2.451 1.00 89.25 212 THR A N 1
ATOM 1681 C CA . THR A 1 212 ? -9.280 -10.175 -2.316 1.00 89.25 212 THR A CA 1
ATOM 1682 C C . THR A 1 212 ? -9.885 -10.833 -1.089 1.00 89.25 212 THR A C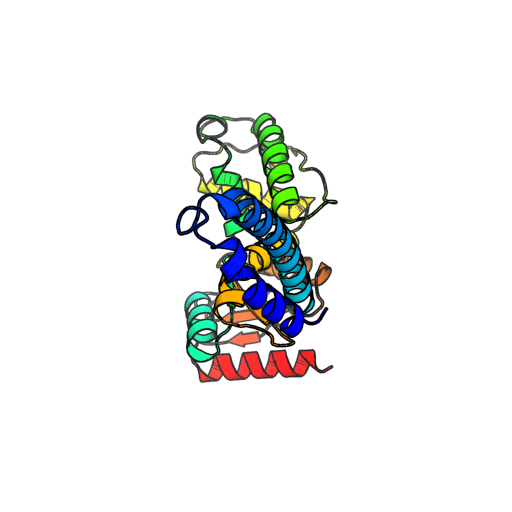 1
ATOM 1684 O O . THR A 1 212 ? -9.993 -10.218 -0.040 1.00 89.25 212 THR A O 1
ATOM 1687 N N . THR A 1 213 ? -10.188 -12.125 -1.165 1.00 87.38 213 THR A N 1
ATOM 1688 C CA . THR A 1 213 ? -10.645 -12.907 -0.001 1.00 87.38 213 THR A CA 1
ATOM 1689 C C . THR A 1 213 ? -9.512 -13.251 0.974 1.00 87.38 213 THR A C 1
ATOM 1691 O O . THR A 1 213 ? -9.721 -13.931 1.974 1.00 87.38 213 THR A O 1
ATOM 1694 N N . ARG A 1 214 ? -8.280 -12.827 0.673 1.00 93.25 214 ARG A N 1
ATOM 1695 C CA . ARG A 1 214 ? -7.059 -13.181 1.404 1.00 93.25 214 ARG A CA 1
ATOM 1696 C C . ARG A 1 214 ? -6.633 -12.064 2.352 1.00 93.25 214 ARG A C 1
ATOM 1698 O O . ARG A 1 214 ? -5.525 -11.538 2.233 1.00 93.25 214 ARG A O 1
ATOM 1705 N N . VAL A 1 215 ? -7.519 -11.696 3.269 1.00 95.56 215 VAL A N 1
ATOM 1706 C CA . VAL A 1 215 ? -7.275 -10.654 4.271 1.00 95.56 215 VAL A CA 1
ATOM 1707 C C . VAL A 1 215 ? -7.285 -11.289 5.655 1.00 95.56 215 VAL A C 1
ATOM 1709 O O . VAL A 1 215 ? -8.173 -12.069 5.982 1.00 95.56 215 VAL A O 1
ATOM 1712 N N . PHE A 1 216 ? -6.277 -10.980 6.465 1.00 96.31 216 PHE A N 1
ATOM 1713 C CA . PHE A 1 216 ? -6.162 -11.464 7.836 1.00 96.31 216 PHE A CA 1
ATOM 1714 C C . PHE A 1 216 ? -5.951 -10.298 8.790 1.00 96.31 216 PHE A C 1
ATOM 1716 O O . PHE A 1 216 ? -5.181 -9.383 8.500 1.00 96.31 216 PHE A O 1
ATOM 1723 N N . LEU A 1 217 ? -6.583 -10.371 9.958 1.00 96.19 217 LEU A N 1
ATOM 1724 C CA . LEU A 1 217 ? -6.356 -9.442 11.057 1.00 96.19 217 LEU A CA 1
ATOM 1725 C C . LEU A 1 217 ? -5.450 -10.095 12.106 1.00 96.19 217 LEU A C 1
ATOM 1727 O O . LEU A 1 217 ? -5.773 -11.154 12.640 1.00 96.19 217 LEU A O 1
ATOM 1731 N N . SER A 1 218 ? -4.331 -9.446 12.413 1.00 95.62 218 SER A N 1
ATOM 1732 C CA . SER A 1 218 ? -3.402 -9.809 13.481 1.00 95.62 218 SER A CA 1
ATOM 1733 C C . SER A 1 218 ? -3.445 -8.749 14.576 1.00 95.62 218 SER A C 1
ATOM 1735 O O . SER A 1 218 ? -3.105 -7.585 14.358 1.00 95.62 218 SER A O 1
ATOM 1737 N N . VAL A 1 219 ? -3.854 -9.156 15.773 1.00 94.88 219 VAL A N 1
ATOM 1738 C CA . VAL A 1 219 ? -3.984 -8.293 16.947 1.00 94.88 219 VAL A CA 1
ATOM 1739 C C . VAL A 1 219 ? -2.881 -8.654 17.933 1.00 94.88 219 VAL A C 1
ATOM 1741 O O . VAL A 1 219 ? -2.979 -9.655 18.644 1.00 94.88 219 VAL A O 1
ATOM 1744 N N . THR A 1 220 ? -1.837 -7.830 17.991 1.00 92.75 220 THR A N 1
ATOM 1745 C CA . THR A 1 220 ? -0.637 -8.112 18.787 1.00 92.75 220 THR A CA 1
ATOM 1746 C C . THR A 1 220 ? -0.575 -7.224 20.029 1.00 92.75 220 THR A C 1
ATOM 1748 O O . THR A 1 220 ? -0.577 -5.992 19.949 1.00 92.75 220 THR A O 1
ATOM 1751 N N . GLY A 1 221 ? -0.470 -7.844 21.204 1.00 91.88 221 GLY A N 1
ATOM 1752 C CA . GLY A 1 221 ? -0.333 -7.155 22.486 1.00 91.88 221 GLY A CA 1
ATOM 1753 C C . GLY A 1 221 ? -1.656 -6.619 23.052 1.00 91.88 221 GLY A C 1
ATOM 1754 O O . GLY A 1 221 ? -2.671 -7.322 23.119 1.00 91.88 221 GLY A O 1
ATOM 1755 N N . LYS A 1 222 ? -1.639 -5.377 23.556 1.00 89.69 222 LYS A N 1
ATOM 1756 C CA . LYS A 1 222 ? -2.826 -4.709 24.114 1.00 89.69 222 LYS A CA 1
ATOM 1757 C C . LYS A 1 222 ? -3.676 -4.119 22.987 1.00 89.69 222 LYS A C 1
ATOM 1759 O O . LYS A 1 222 ? -3.144 -3.466 22.095 1.00 89.69 222 LYS A O 1
ATOM 1764 N N . SER A 1 223 ? -4.987 -4.326 23.075 1.00 90.25 223 SER A N 1
ATOM 1765 C CA . SER A 1 223 ? -6.001 -3.823 22.139 1.00 90.25 223 SER A CA 1
ATOM 1766 C C . SER A 1 223 ? -7.388 -3.851 22.785 1.00 90.25 223 SER A C 1
ATOM 1768 O O . SER A 1 223 ? -7.568 -4.477 23.845 1.00 90.25 223 SER A O 1
ATOM 1770 N N . THR A 1 224 ? -8.368 -3.189 22.167 1.00 86.94 224 THR A N 1
ATOM 1771 C CA . THR A 1 224 ? -9.757 -3.223 22.647 1.00 86.94 224 THR A CA 1
ATOM 1772 C C . THR A 1 224 ? -10.399 -4.605 22.511 1.00 86.94 224 THR A C 1
ATOM 1774 O O . THR A 1 224 ? -9.959 -5.480 21.762 1.00 86.94 224 THR A O 1
ATOM 1777 N N . LYS A 1 225 ? -11.489 -4.814 23.261 1.00 86.94 225 LYS A N 1
ATOM 1778 C CA . LYS A 1 225 ? -12.287 -6.046 23.177 1.00 86.94 225 LYS A CA 1
ATOM 1779 C C . LYS A 1 225 ? -12.899 -6.237 21.789 1.00 86.94 225 LYS A C 1
ATOM 1781 O O . LYS A 1 225 ? -12.981 -7.375 21.351 1.00 86.94 225 LYS A O 1
ATOM 1786 N N . THR A 1 226 ? -13.264 -5.146 21.112 1.00 87.06 226 THR A N 1
ATOM 1787 C CA . THR A 1 226 ? -13.883 -5.164 19.782 1.00 87.06 226 THR A CA 1
ATOM 1788 C C . THR A 1 226 ? -12.995 -5.867 18.763 1.00 87.06 226 THR A C 1
ATOM 1790 O O . THR A 1 226 ? -13.457 -6.788 18.098 1.00 87.06 226 THR A O 1
ATOM 1793 N N . LEU A 1 227 ? -11.705 -5.516 18.702 1.00 84.38 227 LEU A N 1
ATOM 1794 C CA . LEU A 1 227 ? -10.750 -6.185 17.811 1.00 84.38 227 LEU A CA 1
ATOM 1795 C C . LEU A 1 227 ? -10.554 -7.661 18.160 1.00 84.38 227 LEU A C 1
ATOM 1797 O O . LEU A 1 227 ? -10.463 -8.503 17.275 1.00 84.38 227 LEU A O 1
ATOM 1801 N N . LYS A 1 228 ? -10.506 -7.989 19.455 1.00 82.56 228 LYS A N 1
ATOM 1802 C CA . LYS A 1 228 ? -10.329 -9.373 19.921 1.00 82.56 228 LYS A CA 1
ATOM 1803 C C . LYS A 1 228 ? -11.550 -10.259 19.675 1.00 82.56 228 LYS A C 1
ATOM 1805 O O . LYS A 1 228 ? -11.423 -11.473 19.740 1.00 82.56 228 LYS A O 1
ATOM 1810 N N . SER A 1 229 ? -12.721 -9.668 19.453 1.00 85.62 229 SER A N 1
ATOM 1811 C CA . SER A 1 229 ? -13.957 -10.394 19.148 1.00 85.62 229 SER A CA 1
ATOM 1812 C C . SER A 1 229 ? -14.223 -10.562 17.654 1.00 85.62 229 SER A C 1
ATOM 1814 O O . SER A 1 229 ? -15.230 -11.169 17.300 1.00 85.62 229 SER A O 1
ATOM 1816 N N . VAL A 1 230 ? -13.371 -10.010 16.785 1.00 90.25 230 VAL A N 1
ATOM 1817 C CA . VAL A 1 230 ? -13.496 -10.196 15.336 1.00 90.25 230 VAL A CA 1
ATOM 1818 C C . VAL A 1 230 ? -13.272 -11.669 15.008 1.00 90.25 230 VAL A C 1
ATOM 1820 O O . VAL A 1 230 ? -12.261 -12.253 15.404 1.00 90.25 230 VAL A O 1
ATOM 1823 N N . ASP A 1 231 ? -14.223 -12.270 14.297 1.00 84.62 231 ASP A N 1
ATOM 1824 C CA . ASP A 1 231 ? -14.123 -13.669 13.894 1.00 84.62 231 ASP A CA 1
ATOM 1825 C C . ASP A 1 231 ? -12.926 -13.878 12.955 1.00 84.62 231 ASP A C 1
ATOM 1827 O O . ASP A 1 231 ? -12.636 -13.047 12.095 1.00 84.62 231 ASP A O 1
ATOM 1831 N N . GLY A 1 232 ? -12.183 -14.962 13.162 1.00 85.31 232 GLY A N 1
ATOM 1832 C CA . GLY A 1 232 ? -10.953 -15.244 12.417 1.00 85.31 232 GLY A CA 1
ATOM 1833 C C . GLY A 1 232 ? -9.752 -14.331 12.722 1.00 85.31 232 GLY A C 1
ATOM 1834 O O . GLY A 1 232 ? -8.701 -14.511 12.103 1.00 85.31 232 GLY A O 1
ATOM 1835 N N . ALA A 1 233 ? -9.853 -13.385 13.665 1.00 90.50 233 ALA A N 1
ATOM 1836 C CA . ALA A 1 233 ? -8.711 -12.570 14.076 1.00 90.50 233 ALA A CA 1
ATOM 1837 C C . ALA A 1 233 ? -7.673 -13.394 14.852 1.00 90.50 233 ALA A C 1
ATOM 1839 O O . ALA A 1 233 ? -7.990 -14.131 15.787 1.00 90.50 233 ALA A O 1
ATOM 1840 N N . LEU A 1 234 ? -6.402 -13.220 14.498 1.00 93.19 234 LEU A N 1
ATOM 1841 C CA . LEU A 1 234 ? -5.280 -13.888 15.147 1.00 93.19 234 LEU A CA 1
ATOM 1842 C C . LEU A 1 234 ? -4.783 -13.027 16.304 1.00 93.19 234 LEU A C 1
ATOM 1844 O O . LEU A 1 234 ? -4.281 -11.923 16.104 1.00 93.19 234 LEU A O 1
ATOM 1848 N N . ILE A 1 235 ? -4.933 -13.529 17.529 1.00 93.38 235 ILE A N 1
ATOM 1849 C CA . ILE A 1 235 ? -4.582 -12.793 18.746 1.00 93.38 235 ILE A CA 1
ATOM 1850 C C . ILE A 1 235 ? -3.221 -13.267 19.248 1.00 93.38 235 ILE A C 1
ATOM 1852 O O . ILE A 1 235 ? -3.081 -14.392 19.728 1.00 93.38 235 ILE A O 1
ATOM 1856 N N . LEU A 1 236 ? -2.229 -12.382 19.192 1.00 91.69 236 LEU A N 1
ATOM 1857 C CA . LEU A 1 236 ? -0.873 -12.647 19.655 1.00 91.69 236 LEU A CA 1
ATOM 1858 C C . LEU A 1 236 ? -0.607 -11.882 20.953 1.00 91.69 236 LEU A C 1
ATOM 1860 O O . LEU A 1 236 ? -0.900 -10.691 21.071 1.00 91.69 236 LEU A O 1
ATOM 1864 N N . LYS A 1 237 ? -0.028 -12.558 21.950 1.00 88.81 237 LYS A N 1
ATOM 1865 C CA . LYS A 1 237 ? 0.360 -11.905 23.214 1.00 88.81 237 LYS A CA 1
ATOM 1866 C C . LYS A 1 237 ? 1.563 -10.981 23.031 1.00 88.81 237 LYS A C 1
ATOM 1868 O O . LYS A 1 237 ? 1.580 -9.898 23.610 1.00 88.81 237 LYS A O 1
ATOM 1873 N N . ASP A 1 238 ? 2.526 -11.412 22.226 1.00 89.50 238 ASP A N 1
ATOM 1874 C CA . ASP A 1 238 ? 3.745 -10.690 21.871 1.00 89.50 238 ASP A CA 1
ATOM 1875 C C . ASP A 1 238 ? 4.136 -10.984 20.412 1.00 89.50 238 ASP A C 1
ATOM 1877 O O . ASP A 1 238 ? 3.538 -11.840 19.754 1.00 89.50 238 ASP A O 1
ATOM 1881 N N . ALA A 1 239 ? 5.136 -10.261 19.912 1.00 92.25 239 ALA A N 1
ATOM 1882 C CA . ALA A 1 239 ? 5.678 -10.402 18.565 1.00 92.25 239 ALA A CA 1
ATOM 1883 C C . ALA A 1 239 ? 6.929 -11.302 18.501 1.00 92.25 239 ALA A C 1
ATOM 1885 O O . ALA A 1 239 ? 7.805 -11.091 17.654 1.00 92.25 239 ALA A O 1
ATOM 1886 N N . SER A 1 240 ? 7.042 -12.291 19.398 1.00 92.00 240 SER A N 1
ATOM 1887 C CA . SER A 1 240 ? 8.132 -13.270 19.334 1.00 92.00 240 SER A CA 1
ATOM 1888 C C . SER A 1 240 ? 8.107 -14.032 18.007 1.00 92.00 240 SER A C 1
ATOM 1890 O O . SER A 1 240 ? 7.047 -14.288 17.430 1.00 92.00 240 SER A O 1
ATOM 1892 N N . LYS A 1 241 ? 9.291 -14.426 17.525 1.00 93.50 241 LYS A N 1
ATOM 1893 C CA . LYS A 1 241 ? 9.457 -15.169 16.266 1.00 93.50 241 LYS A CA 1
ATOM 1894 C C . LYS A 1 241 ? 8.543 -16.394 16.187 1.00 93.50 241 LYS A C 1
ATOM 1896 O O . LYS A 1 241 ? 7.928 -16.630 15.154 1.00 93.50 241 LYS A O 1
ATOM 1901 N N . GLU A 1 242 ? 8.425 -17.128 17.287 1.00 93.88 242 GLU A N 1
ATOM 1902 C CA . GLU A 1 242 ? 7.583 -18.321 17.408 1.00 93.88 242 GLU A CA 1
ATOM 1903 C C . GLU A 1 242 ? 6.097 -17.988 17.224 1.00 93.88 242 GLU A C 1
ATOM 1905 O O . GLU A 1 242 ? 5.417 -18.625 16.418 1.00 93.88 242 GLU A O 1
ATOM 1910 N N . ASN A 1 243 ? 5.595 -16.953 17.906 1.00 92.75 243 ASN A N 1
ATOM 1911 C CA . ASN A 1 243 ? 4.195 -16.541 17.798 1.00 92.75 243 ASN A CA 1
ATOM 1912 C C . ASN A 1 243 ? 3.858 -16.016 16.397 1.00 92.75 243 ASN A C 1
ATOM 1914 O O . ASN A 1 243 ? 2.809 -16.358 15.846 1.00 92.75 243 ASN A O 1
ATOM 1918 N N . VAL A 1 244 ? 4.764 -15.242 15.790 1.00 93.44 244 VAL A N 1
ATOM 1919 C CA . VAL A 1 244 ? 4.612 -14.776 14.405 1.00 93.44 244 VAL A CA 1
ATOM 1920 C C . VAL A 1 244 ? 4.607 -15.962 13.437 1.00 93.44 244 VAL A C 1
ATOM 1922 O O . VAL A 1 244 ? 3.731 -16.043 12.578 1.00 93.44 244 VAL A O 1
ATOM 1925 N N . GLU A 1 245 ? 5.509 -16.934 13.599 1.00 94.06 245 GLU A N 1
ATOM 1926 C CA . GLU A 1 245 ? 5.546 -18.127 12.747 1.00 94.06 245 GLU A CA 1
ATOM 1927 C C . GLU A 1 245 ? 4.245 -18.935 12.828 1.00 94.06 245 GLU A C 1
ATOM 1929 O O . GLU A 1 245 ? 3.723 -19.387 11.804 1.00 94.06 245 GLU A O 1
ATOM 1934 N N . VAL A 1 246 ? 3.710 -19.122 14.038 1.00 92.94 246 VAL A N 1
ATOM 1935 C CA . VAL A 1 246 ? 2.442 -19.828 14.258 1.00 92.94 246 VAL A CA 1
ATOM 1936 C C . VAL A 1 246 ? 1.295 -19.099 13.558 1.00 92.94 246 VAL A C 1
ATOM 1938 O O . VAL A 1 246 ? 0.552 -19.742 12.812 1.00 92.94 246 VAL A O 1
ATOM 1941 N N . ALA A 1 247 ? 1.201 -17.775 13.712 1.00 92.88 247 ALA A N 1
ATOM 1942 C CA . ALA A 1 247 ? 0.183 -16.965 13.045 1.00 92.88 247 ALA A CA 1
ATOM 1943 C C . ALA A 1 247 ? 0.276 -17.082 11.513 1.00 92.88 247 ALA A C 1
ATOM 1945 O O . ALA A 1 247 ? -0.715 -17.381 10.846 1.00 92.88 247 ALA A O 1
ATOM 1946 N N . LEU A 1 248 ? 1.479 -16.953 10.942 1.00 93.38 248 LEU A N 1
ATOM 1947 C CA . LEU A 1 248 ? 1.694 -17.092 9.497 1.00 93.38 248 LEU A CA 1
ATOM 1948 C C . LEU A 1 248 ? 1.358 -18.505 8.990 1.00 93.38 248 LEU A C 1
ATOM 1950 O O . LEU A 1 248 ? 0.789 -18.666 7.904 1.00 93.38 248 LEU A O 1
ATOM 1954 N N . LYS A 1 249 ? 1.665 -19.552 9.768 1.00 92.81 249 LYS A N 1
ATOM 1955 C CA . LYS A 1 249 ? 1.278 -20.936 9.444 1.00 92.81 249 LYS A CA 1
ATOM 1956 C C . LYS A 1 249 ? -0.237 -21.116 9.441 1.00 92.81 249 LYS A C 1
ATOM 1958 O O . LYS A 1 249 ? -0.746 -21.846 8.588 1.00 92.81 249 LYS A O 1
ATOM 1963 N N . GLU A 1 250 ? -0.948 -20.489 10.369 1.00 91.56 250 GLU A N 1
ATOM 1964 C CA . GLU A 1 250 ? -2.408 -20.543 10.445 1.00 91.56 250 GLU A CA 1
ATOM 1965 C C . GLU A 1 250 ? -3.065 -19.836 9.256 1.00 91.56 250 GLU A C 1
ATOM 1967 O O . GLU A 1 250 ? -3.862 -20.457 8.548 1.00 91.56 250 GLU A O 1
ATOM 1972 N N . MET A 1 251 ? -2.623 -18.615 8.932 1.00 92.56 251 MET A N 1
ATOM 1973 C CA . MET A 1 251 ? -3.049 -17.899 7.721 1.00 92.56 251 MET A CA 1
ATOM 1974 C C . MET A 1 251 ? -2.839 -18.766 6.471 1.00 92.56 251 MET A C 1
ATOM 1976 O O . MET A 1 251 ? -3.745 -18.952 5.658 1.00 92.56 251 MET A O 1
ATOM 1980 N N . ARG A 1 252 ? -1.665 -19.401 6.347 1.00 89.06 252 ARG A N 1
ATOM 1981 C CA . ARG A 1 252 ? -1.344 -20.276 5.209 1.00 89.06 252 ARG A CA 1
ATOM 1982 C C . ARG A 1 252 ? -2.248 -21.507 5.109 1.00 89.06 252 ARG A C 1
ATOM 1984 O O . ARG A 1 252 ? -2.478 -21.986 3.998 1.00 89.06 252 ARG A O 1
ATOM 1991 N N . LYS A 1 253 ? -2.738 -22.053 6.226 1.00 88.19 253 LYS A N 1
ATOM 1992 C CA . LYS A 1 253 ? -3.709 -23.163 6.212 1.00 88.19 253 LYS A CA 1
ATOM 1993 C C . LYS A 1 253 ? -5.066 -22.698 5.691 1.00 88.19 253 LYS A C 1
ATOM 1995 O O . LYS A 1 253 ? -5.679 -23.428 4.917 1.00 88.19 253 LYS A O 1
ATOM 2000 N N . ASN A 1 254 ? -5.495 -21.495 6.066 1.00 84.19 254 ASN A N 1
ATOM 2001 C CA . ASN A 1 254 ? -6.767 -20.925 5.622 1.00 84.19 254 ASN A CA 1
ATOM 2002 C C . ASN A 1 254 ? -6.763 -20.581 4.126 1.00 84.19 254 ASN A C 1
ATOM 2004 O O . ASN A 1 254 ? -7.775 -20.765 3.470 1.00 84.19 254 ASN A O 1
ATOM 2008 N N . LEU A 1 255 ? -5.609 -20.220 3.555 1.00 83.69 255 LEU A N 1
ATOM 2009 C CA . LEU A 1 255 ? -5.455 -19.991 2.108 1.00 83.69 255 LEU A CA 1
ATOM 2010 C C . LEU A 1 255 ? -5.555 -21.255 1.231 1.00 83.69 255 LEU A C 1
ATOM 2012 O O . LEU A 1 255 ? -5.589 -21.140 0.008 1.00 83.69 255 LEU A O 1
ATOM 2016 N N . LYS A 1 256 ? -5.504 -22.456 1.824 1.00 67.00 256 LYS A N 1
ATOM 2017 C CA . LYS A 1 256 ? -5.595 -23.741 1.103 1.00 67.00 256 LYS A CA 1
ATOM 2018 C C . LYS A 1 256 ? -7.005 -24.338 1.091 1.00 67.00 256 LYS A C 1
ATOM 2020 O O . LYS A 1 256 ? -7.185 -25.383 0.467 1.00 67.00 256 LYS A O 1
ATOM 2025 N N . LYS A 1 257 ? -7.935 -23.744 1.836 1.00 51.47 257 LYS A N 1
ATOM 2026 C CA . LYS A 1 257 ? -9.354 -24.104 1.819 1.00 51.47 257 LYS A CA 1
ATOM 2027 C C . LYS A 1 257 ? -10.055 -23.325 0.716 1.00 51.47 257 LYS A C 1
ATOM 2029 O O . LYS A 1 257 ? -10.979 -23.918 0.128 1.00 51.47 257 LYS A O 1
#

Sequence (257 aa):
MSLQNVLAEIKRIKPFAEEDVNSGPVETLNARRGRKTQSIEQLKRLKREYQQNLMQNTVFIISTGSGRDEFTKTATEEFGLFSADPDAFYSDLAKRVPESLYKGKEGVSNIFEVLGRHLEDKMMELDINEYNQLIFKAEYAKQINSVEEFTQLIKSAINKQIGAEITGIQAITSLVDQAIEKNHADKITPVVLSTGDEAFALDLLRDLERLTTRVFLSVTGKSTKTLKSVDGALILKDASKENVEVALKEMRKNLKK

pLDDT: mean 91.26, std 6.07, range [51.47, 97.81]